Protein AF-A0A2N9FRL1-F1 (afdb_monomer_lite)

Foldseek 3Di:
DPLVCLQQPCVVDPVSVDDDPVVPVPDPDDCQAPRSSHPPQHHDPNGNPCPVVVCVVCVVVVLVLLQFWQKDDPPNDDPVPDQQDWDDDPDIDRPDDDDIDTDGDDLPVADPLRCLLQVHQLAQPRNDDDPSNVVVVCCCVPPQVDPVLVVVLVVQLVVLVVVLVVVVVVQPPHDDDVVVSVLVSLLSSLLCLALPDDDPCSVVLLVLLVVSVVLRPDDQVCSSRVSPVVSVVPVCSSVVSNVSSVVNVVVLVVSLVVLVVVVVVCVVPPDDDDDGNSNSLVCQQPVCVPPPNDGDDSSSSSSHSSVSSVPD

Radius of gyration: 29.03 Å; chains: 1; bounding box: 64×41×85 Å

Structure (mmCIF, N/CA/C/O backbone):
data_AF-A0A2N9FRL1-F1
#
_entry.id   AF-A0A2N9FRL1-F1
#
loop_
_atom_site.group_PDB
_atom_site.id
_atom_site.type_symbol
_atom_site.label_atom_id
_atom_site.label_alt_id
_atom_site.label_comp_id
_atom_site.label_asym_id
_atom_site.label_entity_id
_atom_site.label_seq_id
_atom_site.pdbx_PDB_ins_code
_atom_site.Cartn_x
_atom_site.Cartn_y
_atom_site.Cartn_z
_atom_site.occupancy
_atom_site.B_iso_or_equiv
_atom_site.auth_seq_id
_atom_site.auth_comp_id
_atom_site.auth_asym_id
_atom_site.auth_atom_id
_atom_site.pdbx_PDB_model_num
ATOM 1 N N . MET A 1 1 ? 15.623 -11.648 -49.428 1.00 70.12 1 MET A N 1
ATOM 2 C CA . MET A 1 1 ? 14.817 -10.798 -48.528 1.00 70.12 1 MET A CA 1
ATOM 3 C C . MET A 1 1 ? 15.729 -9.689 -48.037 1.00 70.12 1 MET A C 1
ATOM 5 O O . MET A 1 1 ? 16.752 -10.002 -47.446 1.00 70.12 1 MET A O 1
ATOM 9 N N . ASN A 1 2 ? 15.420 -8.434 -48.360 1.00 80.50 2 ASN A N 1
ATOM 10 C CA . ASN A 1 2 ? 16.194 -7.285 -47.895 1.00 80.50 2 ASN A CA 1
ATOM 11 C C . ASN A 1 2 ? 15.542 -6.752 -46.612 1.00 80.50 2 ASN A C 1
ATOM 13 O O . ASN A 1 2 ? 14.650 -5.914 -46.679 1.00 80.50 2 ASN A O 1
ATOM 17 N N . VAL A 1 3 ? 15.946 -7.297 -45.463 1.00 79.62 3 VAL A N 1
ATOM 18 C CA . VAL A 1 3 ? 15.361 -6.946 -44.154 1.00 79.62 3 VAL A CA 1
ATOM 19 C C . VAL A 1 3 ? 15.568 -5.465 -43.831 1.00 79.62 3 VAL A C 1
ATOM 21 O O . VAL A 1 3 ? 14.672 -4.830 -43.287 1.00 79.62 3 VAL A O 1
ATOM 24 N N . TRP A 1 4 ? 16.710 -4.900 -44.233 1.00 78.00 4 TRP A N 1
ATOM 25 C CA . TRP A 1 4 ? 17.024 -3.488 -44.024 1.00 78.00 4 TRP A CA 1
ATOM 26 C C . TRP A 1 4 ? 16.034 -2.562 -44.744 1.00 78.00 4 TRP A C 1
ATOM 28 O O . TRP A 1 4 ? 15.512 -1.640 -44.125 1.00 78.00 4 TRP A O 1
ATOM 38 N N . ALA A 1 5 ? 15.725 -2.848 -46.015 1.00 84.56 5 ALA A N 1
ATOM 39 C CA . ALA A 1 5 ? 14.753 -2.070 -46.785 1.00 84.56 5 ALA A CA 1
ATOM 40 C C . ALA A 1 5 ? 13.317 -2.252 -46.267 1.00 84.56 5 ALA A C 1
ATOM 42 O O . ALA A 1 5 ? 12.551 -1.298 -46.248 1.00 84.56 5 ALA A O 1
ATOM 43 N N . ILE A 1 6 ? 12.962 -3.462 -45.822 1.00 85.12 6 ILE A N 1
ATOM 44 C CA . ILE A 1 6 ? 11.638 -3.762 -45.257 1.00 85.12 6 ILE A CA 1
ATOM 45 C C . ILE A 1 6 ? 11.404 -2.980 -43.956 1.00 85.12 6 ILE A C 1
ATOM 47 O O . ILE A 1 6 ? 10.367 -2.344 -43.797 1.00 85.12 6 ILE A O 1
ATOM 51 N N . GLY A 1 7 ? 12.385 -2.973 -43.047 1.00 81.62 7 GLY A N 1
ATOM 52 C CA . GLY A 1 7 ? 12.289 -2.257 -41.770 1.00 81.62 7 GLY A CA 1
ATOM 53 C C . GLY A 1 7 ? 12.293 -0.728 -41.892 1.00 81.62 7 GLY A C 1
ATOM 54 O O . GLY A 1 7 ? 12.073 -0.050 -40.896 1.00 81.62 7 GLY A O 1
ATOM 55 N N . ARG A 1 8 ? 12.545 -0.188 -43.092 1.00 84.25 8 ARG A N 1
ATOM 56 C CA . ARG A 1 8 ? 12.589 1.252 -43.401 1.00 84.25 8 ARG A CA 1
ATOM 57 C C . ARG A 1 8 ? 11.608 1.659 -44.505 1.00 84.25 8 ARG A C 1
ATOM 59 O O . ARG A 1 8 ? 11.699 2.760 -45.036 1.00 84.25 8 ARG A O 1
ATOM 66 N N . ASP A 1 9 ? 10.657 0.796 -44.866 1.00 89.94 9 ASP A N 1
ATOM 67 C CA . ASP A 1 9 ? 9.673 1.134 -45.895 1.00 89.94 9 ASP A CA 1
ATOM 68 C C . ASP A 1 9 ? 8.674 2.185 -45.360 1.00 89.94 9 ASP A C 1
ATOM 70 O O . ASP A 1 9 ? 7.892 1.877 -44.450 1.00 89.94 9 ASP A O 1
ATOM 74 N N . PRO A 1 10 ? 8.627 3.409 -45.927 1.00 90.75 10 PRO A N 1
ATOM 75 C CA . PRO A 1 10 ? 7.696 4.450 -45.493 1.00 90.75 10 PRO A CA 1
ATOM 76 C C . PRO A 1 10 ? 6.222 4.098 -45.744 1.00 90.75 10 PRO A C 1
ATOM 78 O O . PRO A 1 10 ? 5.343 4.766 -45.205 1.00 90.75 10 PRO A O 1
ATOM 81 N N . LYS A 1 11 ? 5.919 3.057 -46.536 1.00 90.19 11 LYS A N 1
ATOM 82 C CA . LYS A 1 11 ? 4.551 2.533 -46.685 1.00 90.19 11 LYS A CA 1
ATOM 83 C C . LYS A 1 11 ? 4.047 1.825 -45.432 1.00 90.19 11 LYS A C 1
ATOM 85 O O . LYS A 1 11 ? 2.838 1.745 -45.236 1.00 90.19 11 LYS A O 1
ATOM 90 N N . HIS A 1 12 ? 4.962 1.293 -44.624 1.00 86.31 12 HIS A N 1
ATOM 91 C CA . HIS A 1 12 ? 4.653 0.523 -43.422 1.00 86.31 12 HIS A CA 1
ATOM 92 C C . HIS A 1 12 ? 5.039 1.268 -42.137 1.00 86.31 12 HIS A C 1
ATOM 94 O O . HIS A 1 12 ? 4.402 1.061 -41.107 1.00 86.31 12 HIS A O 1
ATOM 100 N N . TRP A 1 13 ? 6.023 2.173 -42.195 1.00 88.00 13 TRP A N 1
ATOM 101 C CA . TRP A 1 13 ? 6.545 2.874 -41.024 1.00 88.00 13 TRP A CA 1
ATOM 102 C C . TRP A 1 13 ? 6.485 4.401 -41.173 1.00 88.00 13 TRP A C 1
ATOM 104 O O . TRP A 1 13 ? 7.201 4.999 -41.973 1.00 88.00 13 TRP A O 1
ATOM 114 N N . THR A 1 14 ? 5.680 5.067 -40.341 1.00 87.06 14 THR A N 1
ATOM 115 C CA . THR A 1 14 ? 5.719 6.536 -40.193 1.00 87.06 14 THR A CA 1
ATOM 116 C C . THR A 1 14 ? 7.082 6.955 -39.644 1.00 87.06 14 THR A C 1
ATOM 118 O O . THR A 1 14 ? 7.517 6.368 -38.659 1.00 87.06 14 THR A O 1
ATOM 121 N N . GLU A 1 15 ? 7.763 7.941 -40.235 1.00 87.56 15 GLU A N 1
ATOM 122 C CA . GLU A 1 15 ? 9.153 8.301 -39.874 1.00 87.56 15 GLU A CA 1
ATOM 123 C C . GLU A 1 15 ? 10.118 7.092 -39.940 1.00 87.56 15 GLU A C 1
ATOM 125 O O . GLU A 1 15 ? 10.877 6.846 -39.008 1.00 87.56 15 GLU A O 1
ATOM 130 N N . ALA A 1 16 ? 10.065 6.308 -41.026 1.00 85.75 16 ALA A N 1
ATOM 131 C CA . ALA A 1 16 ? 10.770 5.024 -41.173 1.00 85.75 16 ALA A CA 1
ATOM 132 C C . ALA A 1 16 ? 12.295 5.062 -40.940 1.00 85.75 16 ALA A C 1
ATOM 134 O O . ALA A 1 16 ? 12.882 4.061 -40.542 1.00 85.75 16 ALA A O 1
ATOM 135 N N . GLU A 1 17 ? 12.935 6.208 -41.174 1.00 83.31 17 GLU A N 1
ATOM 136 C CA . GLU A 1 17 ? 14.385 6.385 -40.997 1.00 83.31 17 GLU A CA 1
ATOM 137 C C . GLU A 1 17 ? 14.785 6.783 -39.569 1.00 83.31 17 GLU A C 1
ATOM 139 O O . GLU A 1 17 ? 15.970 6.833 -39.240 1.00 83.31 17 GLU A O 1
ATOM 144 N N . LYS A 1 18 ? 13.813 7.077 -38.702 1.00 82.25 18 LYS A N 1
ATOM 145 C CA . LYS A 1 18 ? 14.055 7.491 -37.322 1.00 82.25 18 LYS A CA 1
ATOM 146 C C . LYS A 1 18 ? 13.943 6.294 -36.385 1.00 82.25 18 LYS A C 1
ATOM 148 O O . LYS A 1 18 ? 12.975 5.533 -36.437 1.00 82.25 18 LYS A O 1
ATOM 153 N N . PHE A 1 19 ? 14.896 6.176 -35.462 1.00 78.50 19 PHE A N 1
ATOM 154 C CA . PHE A 1 19 ? 14.758 5.272 -34.325 1.00 78.50 19 PHE A CA 1
ATOM 155 C C . PHE A 1 19 ? 13.587 5.738 -33.447 1.00 78.50 19 PHE A C 1
ATOM 157 O O . PHE A 1 19 ? 13.670 6.770 -32.786 1.00 78.50 19 PHE A O 1
ATOM 164 N N . TYR A 1 20 ? 12.475 5.004 -33.498 1.00 78.19 20 TYR A N 1
ATOM 165 C CA . TYR A 1 20 ? 11.234 5.339 -32.797 1.00 78.19 20 TYR A CA 1
ATOM 166 C C . TYR A 1 20 ? 10.621 4.055 -32.218 1.00 78.19 20 TYR A C 1
ATOM 168 O O . TYR A 1 20 ? 9.736 3.473 -32.851 1.00 78.19 20 TYR A O 1
ATOM 176 N N . PRO A 1 21 ? 11.152 3.541 -31.091 1.00 79.50 21 PRO A N 1
ATOM 177 C CA . PRO A 1 21 ? 10.710 2.285 -30.482 1.00 79.50 21 PRO A CA 1
ATOM 178 C C . PRO A 1 21 ? 9.284 2.356 -29.920 1.00 79.50 21 PRO A C 1
ATOM 180 O O . PRO A 1 21 ? 8.595 1.339 -29.872 1.00 79.50 21 PRO A O 1
ATOM 183 N N . GLU A 1 22 ? 8.795 3.543 -29.557 1.00 81.44 22 GLU A N 1
ATOM 184 C CA . GLU A 1 22 ? 7.460 3.736 -28.982 1.00 81.44 22 GLU A CA 1
ATOM 185 C C . GLU A 1 22 ? 6.336 3.329 -29.945 1.00 81.44 22 GLU A C 1
ATOM 187 O O . GLU A 1 22 ? 5.242 2.992 -29.497 1.00 81.44 22 GLU A O 1
ATOM 192 N N . ARG A 1 23 ? 6.605 3.259 -31.259 1.00 84.38 23 ARG A N 1
ATOM 193 C CA . ARG A 1 23 ? 5.642 2.770 -32.265 1.00 84.38 23 ARG A CA 1
ATOM 194 C C . ARG A 1 23 ? 5.145 1.341 -32.011 1.00 84.38 23 ARG A C 1
ATOM 196 O O . ARG A 1 23 ? 4.168 0.926 -32.627 1.00 84.38 23 ARG A O 1
ATOM 203 N N . PHE A 1 24 ? 5.844 0.577 -31.170 1.00 83.19 24 PHE A N 1
ATOM 204 C CA . PHE A 1 24 ? 5.510 -0.808 -30.851 1.00 83.19 24 PHE A CA 1
ATOM 205 C C . PHE A 1 24 ? 4.713 -0.969 -29.548 1.00 83.19 24 PHE A C 1
ATOM 207 O O . PHE A 1 24 ? 4.233 -2.069 -29.300 1.00 83.19 24 PHE A O 1
ATOM 214 N N . LEU A 1 25 ? 4.544 0.083 -28.734 1.00 79.12 25 LEU A N 1
ATOM 215 C CA . LEU A 1 25 ? 3.925 -0.027 -27.401 1.00 79.12 25 LEU A CA 1
ATOM 216 C C . LEU A 1 25 ? 2.465 -0.512 -27.444 1.00 79.12 25 LEU A C 1
ATOM 218 O O . LEU A 1 25 ? 2.089 -1.345 -26.628 1.00 79.12 25 LEU A O 1
ATOM 222 N N . ASP A 1 26 ? 1.691 -0.064 -28.437 1.00 79.31 26 ASP A N 1
ATOM 223 C CA . ASP A 1 26 ? 0.283 -0.447 -28.645 1.00 79.31 26 ASP A CA 1
ATOM 224 C C . ASP A 1 26 ? 0.074 -1.224 -29.961 1.00 79.31 26 ASP A C 1
ATOM 226 O O . ASP A 1 26 ? -1.005 -1.217 -30.558 1.00 79.31 26 ASP A O 1
ATOM 230 N N . SER A 1 27 ? 1.131 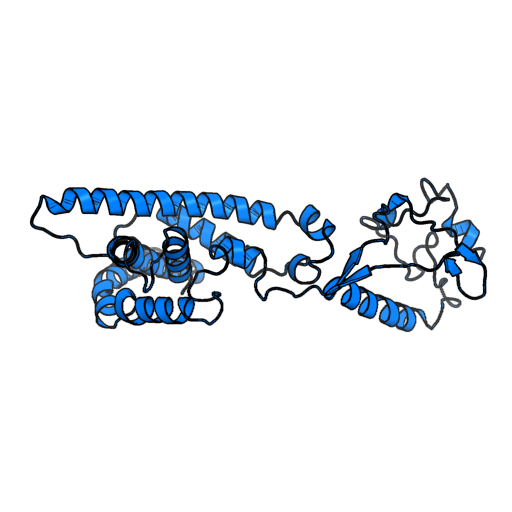-1.869 -30.463 1.00 82.31 27 SER A N 1
ATOM 231 C CA . SER A 1 27 ? 1.109 -2.593 -31.735 1.00 82.31 27 SER A CA 1
ATOM 232 C C . SER A 1 27 ? 0.914 -4.095 -31.530 1.00 82.31 27 SER A C 1
ATOM 234 O O . SER A 1 27 ? 1.479 -4.690 -30.617 1.00 82.31 27 SER A O 1
ATOM 236 N N . SER A 1 28 ? 0.162 -4.740 -32.424 1.00 85.69 28 SER A N 1
ATOM 237 C CA . SER A 1 28 ? 0.060 -6.207 -32.487 1.00 85.69 28 SER A CA 1
ATOM 238 C C . SER A 1 28 ? 1.206 -6.863 -33.269 1.00 85.69 28 SER A C 1
ATOM 240 O O . SER A 1 28 ? 1.215 -8.081 -33.439 1.00 85.69 28 SER A O 1
ATOM 242 N N . ILE A 1 29 ? 2.153 -6.063 -33.768 1.00 87.06 29 ILE A N 1
ATOM 243 C CA . ILE A 1 29 ? 3.309 -6.520 -34.540 1.00 87.06 29 ILE A CA 1
ATOM 244 C C . ILE A 1 29 ? 4.306 -7.213 -33.612 1.00 87.06 29 ILE A C 1
ATOM 246 O O . ILE A 1 29 ? 4.819 -6.594 -32.682 1.00 87.06 29 ILE A O 1
ATOM 250 N N . ASP A 1 30 ? 4.634 -8.473 -33.901 1.00 84.62 30 ASP A N 1
ATOM 251 C CA . ASP A 1 30 ? 5.642 -9.227 -33.157 1.00 84.62 30 ASP A CA 1
ATOM 252 C C . ASP A 1 30 ? 6.910 -9.517 -33.977 1.00 84.62 30 ASP A C 1
ATOM 254 O O . ASP A 1 30 ? 6.956 -9.375 -35.198 1.00 84.62 30 ASP A O 1
ATOM 258 N N . TYR A 1 31 ? 7.977 -9.923 -33.286 1.00 85.38 31 TYR A N 1
ATOM 259 C CA . TYR A 1 31 ? 9.248 -10.316 -33.902 1.00 85.38 31 TYR A CA 1
ATOM 260 C C . TYR A 1 31 ? 9.341 -11.823 -34.197 1.00 85.38 31 TYR A C 1
ATOM 262 O O . TYR A 1 31 ? 10.413 -12.317 -34.559 1.00 85.38 31 TYR A O 1
ATOM 270 N N . LYS A 1 32 ? 8.246 -12.582 -34.038 1.00 85.12 32 LYS A N 1
ATOM 271 C CA . LYS A 1 32 ? 8.202 -14.047 -34.208 1.00 85.12 32 LYS A CA 1
ATOM 272 C C . LYS A 1 32 ? 8.071 -14.459 -35.675 1.00 85.12 32 LYS A C 1
ATOM 274 O O . LYS A 1 32 ? 7.873 -15.634 -35.979 1.00 85.12 32 LYS A O 1
ATOM 279 N N . GLY A 1 33 ? 8.228 -13.507 -36.595 1.00 82.56 33 GLY A N 1
ATOM 280 C CA . GLY A 1 33 ? 8.325 -13.731 -38.034 1.00 82.56 33 GLY A CA 1
ATOM 281 C C . GLY A 1 33 ? 6.990 -13.931 -38.745 1.00 82.56 33 GLY A C 1
ATOM 282 O O . GLY A 1 33 ? 7.005 -14.335 -39.910 1.00 82.56 33 GLY A O 1
ATOM 283 N N . THR A 1 34 ? 5.864 -13.662 -38.078 1.00 85.88 34 THR A N 1
ATOM 284 C CA . THR A 1 34 ? 4.522 -13.610 -38.683 1.00 85.88 34 THR A CA 1
ATOM 285 C C . THR A 1 34 ? 4.178 -12.233 -39.246 1.00 85.88 34 THR A C 1
ATOM 287 O O . THR A 1 34 ? 3.396 -12.148 -40.189 1.00 85.88 34 THR A O 1
ATOM 290 N N . ASN A 1 35 ? 4.807 -11.175 -38.730 1.00 88.50 35 ASN A N 1
ATOM 291 C CA . ASN A 1 35 ? 4.691 -9.809 -39.232 1.00 88.50 35 ASN A CA 1
ATOM 292 C C . ASN A 1 35 ? 5.863 -9.486 -40.159 1.00 88.50 35 ASN A C 1
ATOM 294 O O . ASN A 1 35 ? 6.993 -9.299 -39.715 1.00 88.50 35 ASN A O 1
ATOM 298 N N . PHE A 1 36 ? 5.619 -9.449 -41.467 1.00 87.00 36 PHE A N 1
ATOM 299 C CA . PHE A 1 36 ? 6.691 -9.301 -42.455 1.00 87.00 36 PHE A CA 1
ATOM 300 C C . PHE A 1 36 ? 7.325 -7.913 -42.462 1.00 87.00 36 PHE A C 1
ATOM 302 O O . PHE A 1 36 ? 8.468 -7.783 -42.884 1.00 87.00 36 PHE A O 1
ATOM 309 N N . GLU A 1 37 ? 6.617 -6.908 -41.965 1.00 85.75 37 GLU A N 1
ATOM 310 C CA . GLU A 1 37 ? 7.105 -5.559 -41.720 1.00 85.75 37 GLU A CA 1
ATOM 311 C C . GLU A 1 37 ? 8.199 -5.511 -40.636 1.00 85.75 37 GLU A C 1
ATOM 313 O O . GLU A 1 37 ? 9.020 -4.592 -40.648 1.00 85.75 37 GLU A O 1
ATOM 318 N N . TYR A 1 38 ? 8.275 -6.517 -39.750 1.00 87.00 38 TYR A N 1
ATOM 319 C CA . TYR A 1 38 ? 9.240 -6.582 -38.651 1.00 87.00 38 TYR A CA 1
ATOM 320 C C . TYR A 1 38 ? 9.796 -7.999 -38.427 1.00 87.00 38 TYR A C 1
ATOM 322 O O . TYR A 1 38 ? 9.232 -8.834 -37.728 1.00 87.00 38 TYR A O 1
ATOM 330 N N . ILE A 1 39 ? 10.964 -8.272 -39.014 1.00 88.81 39 ILE A N 1
ATOM 331 C CA . ILE A 1 39 ? 11.587 -9.609 -39.032 1.00 88.81 39 ILE A CA 1
ATOM 332 C C . ILE A 1 39 ? 13.063 -9.579 -38.595 1.00 88.81 39 ILE A C 1
ATOM 334 O O . ILE A 1 39 ? 13.938 -10.015 -39.350 1.00 88.81 39 ILE A O 1
ATOM 338 N N . PRO A 1 40 ? 13.378 -9.093 -37.377 1.00 84.81 40 PRO A N 1
ATOM 339 C CA . PRO A 1 40 ? 14.763 -8.923 -36.913 1.00 84.81 40 PRO A CA 1
ATOM 340 C C . PRO A 1 40 ? 15.544 -10.246 -36.848 1.00 84.81 40 PRO A C 1
ATOM 342 O O . PRO A 1 40 ? 16.758 -10.263 -37.028 1.00 84.81 40 PRO A O 1
ATOM 345 N N . PHE A 1 41 ? 14.841 -11.368 -36.666 1.00 87.94 41 PHE A N 1
ATOM 346 C CA . PHE A 1 41 ? 15.409 -12.718 -36.667 1.00 87.94 41 PHE A CA 1
ATOM 347 C C . PHE A 1 41 ? 15.036 -13.523 -37.924 1.00 87.94 41 PHE A C 1
ATOM 349 O O . PHE A 1 41 ? 15.209 -14.739 -37.953 1.00 87.94 41 PHE A O 1
ATOM 356 N N . GLY A 1 42 ? 14.535 -12.873 -38.977 1.00 88.38 42 GLY A N 1
ATOM 357 C CA . GLY A 1 42 ? 14.029 -13.534 -40.181 1.00 88.38 42 GLY A CA 1
ATOM 358 C C . GLY A 1 42 ? 12.628 -14.135 -40.009 1.00 88.38 42 GLY A C 1
ATOM 359 O O . GLY A 1 42 ? 11.911 -13.834 -39.061 1.00 88.38 42 GLY A O 1
ATOM 360 N N . SER A 1 43 ? 12.216 -14.976 -40.962 1.00 89.25 43 SER A N 1
ATOM 361 C CA . SER A 1 43 ? 10.878 -15.589 -41.003 1.00 89.25 43 SER A CA 1
ATOM 362 C C . SER A 1 43 ? 10.915 -16.998 -41.619 1.00 89.25 43 SER A C 1
ATOM 364 O O . SER A 1 43 ? 11.817 -17.341 -42.397 1.00 89.25 43 SER A O 1
ATOM 366 N N . GLY A 1 44 ? 9.931 -17.830 -41.262 1.00 86.88 44 GLY A N 1
ATOM 367 C CA . GLY A 1 44 ? 9.728 -19.176 -41.799 1.00 86.88 44 GLY A CA 1
ATOM 368 C C . GLY A 1 44 ? 10.934 -20.103 -41.617 1.00 86.88 44 GLY A C 1
ATOM 369 O O . GLY A 1 44 ? 11.627 -20.073 -40.605 1.00 86.88 44 GLY A O 1
ATOM 370 N N . ARG A 1 45 ? 11.232 -20.924 -42.635 1.00 88.06 45 ARG A N 1
ATOM 371 C CA . ARG A 1 45 ? 12.339 -21.910 -42.602 1.00 88.06 45 ARG A CA 1
ATOM 372 C C . ARG A 1 45 ? 13.745 -21.296 -42.515 1.00 88.06 45 ARG A C 1
ATOM 374 O O . ARG A 1 45 ? 14.716 -22.035 -42.392 1.00 88.06 45 ARG A O 1
ATOM 381 N N . ARG A 1 46 ? 13.874 -19.975 -42.666 1.00 86.88 46 ARG A N 1
ATOM 382 C CA . ARG A 1 46 ? 15.148 -19.237 -42.608 1.00 86.88 46 ARG A CA 1
ATOM 383 C C . ARG A 1 46 ? 15.241 -18.336 -41.372 1.00 86.88 46 ARG A C 1
ATOM 385 O O . ARG A 1 46 ? 16.150 -17.517 -41.303 1.00 86.88 46 ARG A O 1
ATOM 392 N N . MET A 1 47 ? 14.311 -18.475 -40.427 1.00 88.81 47 MET A N 1
ATOM 393 C CA . MET A 1 47 ? 14.380 -17.800 -39.137 1.00 88.81 47 MET A CA 1
ATOM 394 C C . MET A 1 47 ? 15.626 -18.237 -38.362 1.00 88.81 47 MET A C 1
ATOM 396 O O . MET A 1 47 ? 16.040 -19.395 -38.433 1.00 88.81 47 MET A O 1
ATOM 400 N N . CYS A 1 48 ? 16.216 -17.302 -37.621 1.00 88.38 48 CYS A N 1
ATOM 401 C CA . CYS A 1 48 ? 17.357 -17.550 -36.761 1.00 88.38 48 CYS A CA 1
ATOM 402 C C . CYS A 1 48 ? 16.994 -18.620 -35.720 1.00 88.38 48 CYS A C 1
ATOM 404 O O . CYS A 1 48 ? 16.126 -18.374 -34.878 1.00 88.38 48 CYS A O 1
ATOM 406 N N . PRO A 1 49 ? 17.673 -19.782 -35.711 1.00 90.56 49 PRO A N 1
ATOM 407 C CA . PRO A 1 49 ? 17.397 -20.820 -34.722 1.00 90.56 49 PRO A CA 1
ATOM 408 C C . PRO A 1 49 ? 17.768 -20.384 -33.294 1.00 90.56 49 PRO A C 1
ATOM 410 O O . PRO A 1 49 ? 17.320 -20.997 -32.333 1.00 90.56 49 PRO A O 1
ATOM 413 N N . GLY A 1 50 ? 18.567 -19.321 -33.146 1.00 89.75 50 GLY A N 1
ATOM 414 C CA . GLY A 1 50 ? 18.999 -18.771 -31.861 1.00 89.75 50 GLY A CA 1
ATOM 415 C C . GLY A 1 50 ? 18.096 -17.683 -31.271 1.00 89.75 50 GLY A C 1
ATOM 416 O O . GLY A 1 50 ? 18.494 -17.095 -30.272 1.00 89.75 50 GLY A O 1
ATOM 417 N N . ILE A 1 51 ? 16.925 -17.382 -31.852 1.00 89.56 51 ILE A N 1
ATOM 418 C CA . ILE A 1 51 ? 16.028 -16.306 -31.376 1.00 89.56 51 ILE A CA 1
ATOM 419 C C . ILE A 1 51 ? 15.706 -16.425 -29.880 1.00 89.56 51 ILE A C 1
ATOM 421 O O . ILE A 1 51 ? 15.890 -15.470 -29.136 1.00 89.56 51 ILE A O 1
ATOM 425 N N . THR A 1 52 ? 15.297 -17.604 -29.411 1.00 89.31 52 THR A N 1
ATOM 426 C CA . THR A 1 52 ? 14.934 -17.820 -28.002 1.00 89.31 52 THR A CA 1
ATOM 427 C C . THR A 1 52 ? 16.125 -17.636 -27.068 1.00 89.31 52 THR A C 1
ATOM 429 O O . THR A 1 52 ? 15.988 -17.029 -26.010 1.00 89.31 52 THR A O 1
ATOM 432 N N . PHE A 1 53 ? 17.307 -18.103 -27.476 1.00 90.38 53 PHE A N 1
ATOM 433 C CA . PHE A 1 53 ? 18.542 -17.909 -26.721 1.00 90.38 53 PHE A CA 1
ATOM 434 C C . PHE A 1 53 ? 18.942 -16.430 -26.670 1.00 90.38 53 PHE A C 1
ATOM 436 O O . PHE A 1 53 ? 19.256 -15.923 -25.597 1.00 90.38 53 PHE A O 1
ATOM 443 N N . GLY A 1 54 ? 18.903 -15.727 -27.805 1.00 87.56 54 GLY A N 1
ATOM 444 C CA . GLY A 1 54 ? 19.236 -14.305 -27.881 1.00 87.56 54 GLY A CA 1
ATOM 445 C C . GLY A 1 54 ? 18.312 -13.451 -27.017 1.00 87.56 54 GLY A C 1
ATOM 446 O O . GLY A 1 54 ? 18.793 -12.649 -26.226 1.00 87.56 54 GLY A O 1
ATOM 447 N N . ILE A 1 55 ? 17.001 -13.685 -27.106 1.00 88.94 55 ILE A N 1
ATOM 448 C CA . ILE A 1 55 ? 15.998 -12.972 -26.310 1.00 88.94 55 ILE A CA 1
ATOM 449 C C . ILE A 1 55 ? 16.192 -13.232 -24.811 1.00 88.94 55 ILE A C 1
ATOM 451 O O . ILE A 1 55 ? 16.303 -12.276 -24.050 1.00 88.94 55 ILE A O 1
ATOM 455 N N . ALA A 1 56 ? 16.366 -14.488 -24.387 1.00 88.06 56 ALA A N 1
ATOM 456 C CA . ALA A 1 56 ? 16.597 -14.807 -22.975 1.00 88.06 56 ALA A CA 1
ATOM 457 C C . ALA A 1 56 ? 17.866 -14.138 -22.403 1.00 88.06 56 ALA A C 1
ATOM 459 O O . ALA A 1 56 ? 17.885 -13.732 -21.241 1.00 88.06 56 ALA A O 1
ATOM 460 N N . ASN A 1 57 ? 18.915 -13.990 -23.220 1.00 89.56 57 ASN A N 1
ATOM 461 C CA . ASN A 1 57 ? 20.164 -13.326 -22.829 1.00 89.56 57 ASN A CA 1
ATOM 462 C C . ASN A 1 57 ? 20.105 -11.790 -22.905 1.00 89.56 57 ASN A C 1
ATOM 464 O O . ASN A 1 57 ? 21.050 -11.138 -22.472 1.00 89.56 57 ASN A O 1
ATOM 468 N N . VAL A 1 58 ? 19.033 -11.201 -23.437 1.00 88.88 58 VAL A N 1
ATOM 469 C CA . VAL A 1 58 ? 18.819 -9.744 -23.440 1.00 88.88 58 VAL A CA 1
ATOM 470 C C . VAL A 1 58 ? 17.803 -9.350 -22.374 1.00 88.88 58 VAL A C 1
ATOM 472 O O . VAL A 1 58 ? 18.069 -8.440 -21.594 1.00 88.88 58 VAL A O 1
ATOM 475 N N . GLU A 1 59 ? 16.671 -10.053 -22.298 1.00 88.81 59 GLU A N 1
ATOM 476 C CA . GLU A 1 59 ? 15.562 -9.720 -21.400 1.00 88.81 59 GLU A CA 1
ATOM 477 C C . GLU A 1 59 ? 15.972 -9.771 -19.927 1.00 88.81 59 GLU A C 1
ATOM 479 O O . GLU A 1 59 ? 15.765 -8.798 -19.203 1.00 88.81 59 GLU A O 1
ATOM 484 N N . LEU A 1 60 ? 16.594 -10.869 -19.479 1.00 87.75 60 LEU A N 1
ATOM 485 C CA . LEU A 1 60 ? 16.949 -11.030 -18.068 1.00 87.75 60 LEU A CA 1
ATOM 486 C C . LEU A 1 60 ? 18.023 -10.022 -17.613 1.00 87.75 60 LEU A C 1
ATOM 488 O O . LEU A 1 60 ? 17.796 -9.357 -16.601 1.00 87.75 60 LEU A O 1
ATOM 492 N N . PRO A 1 61 ? 19.162 -9.840 -18.316 1.00 91.50 61 PRO A N 1
ATOM 493 C CA . PRO A 1 61 ? 20.140 -8.831 -17.915 1.00 91.50 61 PRO A CA 1
ATOM 494 C C . PRO A 1 61 ? 19.578 -7.412 -17.945 1.00 91.50 61 PRO A C 1
ATOM 496 O O . PRO A 1 61 ? 19.834 -6.650 -17.017 1.00 91.50 61 PRO A O 1
ATOM 499 N N . LEU A 1 62 ? 18.775 -7.064 -18.959 1.00 89.88 62 LEU A N 1
ATOM 500 C CA . LEU A 1 62 ? 18.135 -5.751 -19.028 1.00 89.88 62 LEU A CA 1
ATOM 501 C C . LEU A 1 62 ? 17.189 -5.533 -17.841 1.00 89.88 62 LEU A C 1
ATOM 503 O O . LEU A 1 62 ? 17.262 -4.491 -17.194 1.00 89.88 62 LEU A O 1
ATOM 507 N N . ALA A 1 63 ? 16.361 -6.525 -17.507 1.00 86.81 63 ALA A N 1
ATOM 508 C CA . ALA A 1 63 ? 15.481 -6.471 -16.345 1.00 86.81 63 ALA A CA 1
ATOM 509 C C . ALA A 1 63 ? 16.272 -6.287 -15.039 1.00 86.81 63 ALA A C 1
ATOM 511 O O . ALA A 1 63 ? 15.918 -5.436 -14.230 1.00 86.81 63 ALA A O 1
ATOM 512 N N . LEU A 1 64 ? 17.374 -7.021 -14.850 1.00 87.62 64 LEU A N 1
ATOM 513 C CA . LEU A 1 64 ? 18.226 -6.889 -13.663 1.00 87.62 64 LEU A CA 1
ATOM 514 C C . LEU A 1 64 ? 18.929 -5.525 -13.592 1.00 87.62 64 LEU A C 1
ATOM 516 O O . LEU A 1 64 ? 19.037 -4.950 -12.510 1.00 87.62 64 LEU A O 1
ATOM 520 N N . PHE A 1 65 ? 19.381 -4.982 -14.724 1.00 89.62 65 PHE A N 1
ATOM 521 C CA . PHE A 1 65 ? 19.986 -3.650 -14.783 1.00 89.62 65 PHE A CA 1
ATOM 522 C C . PHE A 1 65 ? 18.992 -2.540 -14.466 1.00 89.62 65 PHE A C 1
ATOM 524 O O . PHE A 1 65 ? 19.352 -1.599 -13.765 1.00 89.62 65 PHE A O 1
ATOM 531 N N . LEU A 1 66 ? 17.754 -2.654 -14.948 1.00 85.69 66 LEU A N 1
ATOM 532 C CA . LEU A 1 66 ? 16.686 -1.727 -14.590 1.00 85.69 66 LEU A CA 1
ATOM 533 C C . LEU A 1 66 ? 16.265 -1.919 -13.128 1.00 85.69 66 LEU A C 1
ATOM 535 O O . LEU A 1 66 ? 16.020 -0.946 -12.433 1.00 85.69 66 LEU A O 1
ATOM 539 N N . TYR A 1 67 ? 16.229 -3.142 -12.607 1.00 82.06 67 TYR A N 1
ATOM 540 C CA . TYR A 1 67 ? 15.836 -3.371 -11.216 1.00 82.06 67 TYR A CA 1
ATOM 541 C C . TYR A 1 67 ? 16.843 -2.809 -10.201 1.00 82.06 67 TYR A C 1
ATOM 543 O O . TYR A 1 67 ? 16.456 -2.200 -9.206 1.00 82.06 67 TYR A O 1
ATOM 551 N N . HIS A 1 68 ? 18.139 -3.017 -10.443 1.00 82.81 68 HIS A N 1
ATOM 552 C CA . HIS A 1 68 ? 19.184 -2.711 -9.465 1.00 82.81 68 HIS A CA 1
ATOM 553 C C . HIS A 1 68 ? 19.819 -1.332 -9.613 1.00 82.81 68 HIS A C 1
ATOM 555 O O . HIS A 1 68 ? 20.516 -0.904 -8.690 1.00 82.81 68 HIS A O 1
ATOM 561 N N . PHE A 1 69 ? 19.637 -0.645 -10.743 1.00 87.75 69 PHE A N 1
ATOM 562 C CA . PHE A 1 69 ? 20.334 0.610 -10.999 1.00 87.75 69 PHE A CA 1
ATOM 563 C C . PHE A 1 69 ? 19.437 1.667 -11.633 1.00 87.75 69 PHE A C 1
ATOM 565 O O . PHE A 1 69 ? 18.751 1.422 -12.624 1.00 87.75 69 PHE A O 1
ATOM 572 N N . ASP A 1 70 ? 19.551 2.881 -11.101 1.00 85.88 70 ASP A N 1
ATOM 573 C CA . ASP A 1 70 ? 19.202 4.092 -11.829 1.00 85.88 70 ASP A CA 1
ATOM 574 C C . ASP A 1 70 ? 20.394 4.519 -12.690 1.00 85.88 70 ASP A C 1
ATOM 576 O O . ASP A 1 70 ? 21.547 4.488 -12.250 1.00 85.88 70 ASP A O 1
ATOM 580 N N . TRP A 1 71 ? 20.126 4.965 -13.916 1.00 87.38 71 TRP A N 1
ATOM 581 C CA . TRP A 1 71 ? 21.166 5.322 -14.880 1.00 87.38 71 TRP A CA 1
ATOM 582 C C . TRP A 1 71 ? 21.141 6.821 -15.175 1.00 87.38 71 TRP A C 1
ATOM 584 O O . TRP A 1 71 ? 20.086 7.393 -15.452 1.00 87.38 71 TRP A O 1
ATOM 594 N N . LYS A 1 72 ? 22.311 7.469 -15.143 1.00 89.44 72 LYS A N 1
ATOM 595 C CA . LYS A 1 72 ? 22.479 8.853 -15.617 1.00 89.44 72 LYS A CA 1
ATOM 596 C C . LYS A 1 72 ? 23.539 8.938 -16.699 1.00 89.44 72 LYS A C 1
ATOM 598 O O . LYS A 1 72 ? 24.541 8.224 -16.658 1.00 89.44 72 LYS A O 1
ATOM 603 N N . LEU A 1 73 ? 23.339 9.868 -17.625 1.00 90.75 73 LEU A N 1
ATOM 604 C CA . LEU A 1 73 ? 24.365 10.237 -18.588 1.00 90.75 73 LEU A CA 1
ATOM 605 C C . LEU A 1 73 ? 25.448 11.097 -17.918 1.00 90.75 73 LEU A C 1
ATOM 607 O O . LEU A 1 73 ? 25.147 11.892 -17.017 1.00 90.75 73 LEU A O 1
ATOM 611 N N . PRO A 1 74 ? 26.718 10.944 -18.328 1.00 91.56 74 PRO A N 1
ATOM 612 C CA . PRO A 1 74 ? 27.801 11.764 -17.811 1.00 91.56 74 PRO A CA 1
ATOM 613 C C . PRO A 1 74 ? 27.618 13.238 -18.199 1.00 91.56 74 PRO A C 1
ATOM 615 O O . PRO A 1 74 ? 26.976 13.571 -19.193 1.00 91.56 74 PRO A O 1
ATOM 618 N N . ASN A 1 75 ? 28.217 14.134 -17.412 1.00 90.38 75 ASN A N 1
ATOM 619 C CA . ASN A 1 75 ? 28.313 15.571 -17.705 1.00 90.38 75 ASN A CA 1
ATOM 620 C C . ASN A 1 75 ? 26.970 16.316 -17.867 1.00 90.38 75 ASN A C 1
ATOM 622 O O . ASN A 1 75 ? 26.941 17.393 -18.452 1.00 90.38 75 ASN A O 1
ATOM 626 N N . GLY A 1 76 ? 25.865 15.771 -17.345 1.00 84.56 76 GLY A N 1
ATOM 627 C CA . GLY A 1 76 ? 24.544 16.408 -17.431 1.00 84.56 76 GLY A CA 1
ATOM 628 C C . GLY A 1 76 ? 23.906 16.363 -18.824 1.00 84.56 76 GLY A C 1
ATOM 629 O O . GLY A 1 76 ? 22.950 17.098 -19.061 1.00 84.56 76 GLY A O 1
ATOM 630 N N . MET A 1 77 ? 24.426 15.514 -19.717 1.00 87.75 77 MET A N 1
ATOM 631 C CA . MET A 1 77 ? 23.877 15.268 -21.052 1.00 87.75 77 MET A CA 1
ATOM 632 C C . MET A 1 77 ? 22.414 14.808 -20.968 1.00 87.75 77 MET A C 1
ATOM 634 O O . MET A 1 77 ? 22.040 14.047 -20.069 1.00 87.75 77 MET A O 1
ATOM 638 N N . LYS A 1 78 ? 21.586 15.266 -21.909 1.00 84.81 78 LYS A N 1
ATOM 639 C CA . LYS A 1 78 ? 20.181 14.845 -22.017 1.00 84.81 78 LYS A CA 1
ATOM 640 C C . LYS A 1 78 ? 20.038 13.592 -22.881 1.00 84.81 78 LYS A C 1
ATOM 642 O O . LYS A 1 78 ? 20.887 13.303 -23.717 1.00 84.81 78 LYS A O 1
ATOM 647 N N . ASN A 1 79 ? 18.939 12.857 -22.715 1.00 81.00 79 ASN A N 1
ATOM 648 C CA . ASN A 1 79 ? 18.692 11.621 -23.469 1.00 81.00 79 ASN A CA 1
ATOM 649 C C . ASN A 1 79 ? 18.641 11.860 -24.985 1.00 81.00 79 ASN A C 1
ATOM 651 O O . ASN A 1 79 ? 19.090 11.014 -25.751 1.00 81.00 79 ASN A O 1
ATOM 655 N N . GLU A 1 80 ? 18.133 13.018 -25.412 1.00 80.50 80 GLU A N 1
ATOM 656 C CA . GLU A 1 80 ? 18.005 13.393 -26.823 1.00 80.50 80 GLU A CA 1
ATOM 657 C C . GLU A 1 80 ? 19.358 13.704 -27.485 1.00 80.50 80 GLU A C 1
ATOM 659 O O . GLU A 1 80 ? 19.443 13.779 -28.707 1.00 80.50 80 GLU A O 1
ATOM 664 N N . GLU A 1 81 ? 20.416 13.888 -26.690 1.00 83.81 81 GLU A N 1
ATOM 665 C CA . GLU A 1 81 ? 21.772 14.195 -27.160 1.00 83.81 81 GLU A CA 1
ATOM 666 C C . GLU A 1 81 ? 22.601 12.927 -27.434 1.00 83.81 81 GLU A C 1
ATOM 668 O O . GLU A 1 81 ? 23.731 13.016 -27.914 1.00 83.81 81 GLU A O 1
ATOM 673 N N . LEU A 1 82 ? 22.057 11.739 -27.144 1.00 84.75 82 LEU A N 1
ATOM 674 C CA . LEU A 1 82 ? 22.714 10.468 -27.437 1.00 84.75 82 LEU A CA 1
ATOM 675 C C . LEU A 1 82 ? 22.782 10.212 -28.948 1.00 84.75 82 LEU A C 1
ATOM 677 O O . LEU A 1 82 ? 21.757 10.043 -29.608 1.00 84.75 82 LEU A O 1
ATOM 681 N N . ASP A 1 83 ? 24.000 10.082 -29.482 1.00 84.38 83 ASP A N 1
ATOM 682 C CA . ASP A 1 83 ? 24.201 9.628 -30.859 1.00 84.38 83 ASP A CA 1
ATOM 683 C C . ASP A 1 83 ? 23.884 8.127 -30.979 1.00 84.38 83 ASP A C 1
ATOM 685 O O . ASP A 1 83 ? 24.586 7.261 -30.448 1.00 84.38 83 ASP A O 1
ATOM 689 N N . MET A 1 84 ? 22.795 7.830 -31.687 1.00 84.44 84 MET A N 1
ATOM 690 C CA . MET A 1 84 ? 22.340 6.472 -31.985 1.00 84.44 84 MET A CA 1
ATOM 691 C C . MET A 1 84 ? 22.851 5.963 -33.338 1.00 84.44 84 MET A C 1
ATOM 693 O O . MET A 1 84 ? 22.413 4.907 -33.791 1.00 84.44 84 MET A O 1
ATOM 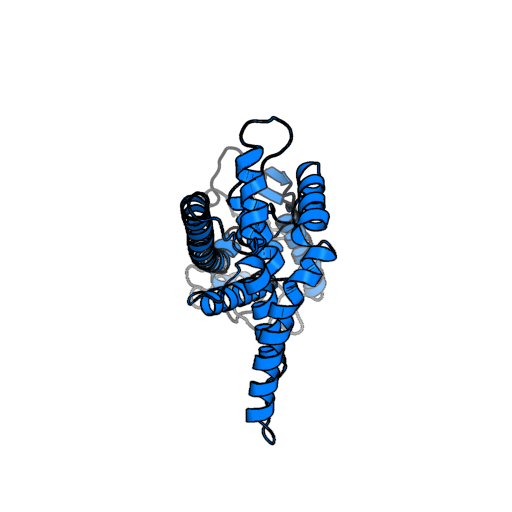697 N N . THR A 1 85 ? 23.773 6.682 -33.989 1.00 84.06 85 THR A N 1
ATOM 698 C CA . THR A 1 85 ? 24.402 6.245 -35.240 1.00 84.06 85 THR A CA 1
ATOM 699 C C . THR A 1 85 ? 25.025 4.865 -35.062 1.00 84.06 85 THR A C 1
ATOM 701 O O . THR A 1 85 ? 25.756 4.603 -34.107 1.00 84.06 85 THR A O 1
ATOM 704 N N . GLU A 1 86 ? 24.748 3.969 -36.001 1.00 83.00 86 GLU A N 1
ATOM 705 C CA . GLU A 1 86 ? 25.210 2.586 -35.972 1.00 83.00 86 GLU A CA 1
ATOM 706 C C . GLU A 1 86 ? 26.467 2.407 -36.833 1.00 83.00 86 GLU A C 1
ATOM 708 O O . GLU A 1 86 ? 26.648 3.065 -37.859 1.00 83.00 86 GLU A O 1
ATOM 713 N N . VAL A 1 87 ? 27.329 1.468 -36.446 1.00 84.25 87 VAL A N 1
ATOM 714 C CA . VAL A 1 87 ? 28.381 0.935 -37.316 1.00 84.25 87 VAL A CA 1
ATOM 715 C C . VAL A 1 87 ? 27.935 -0.430 -37.814 1.00 84.25 87 VAL A C 1
ATOM 717 O O . VAL A 1 87 ? 27.655 -1.341 -37.032 1.00 84.25 87 VAL A O 1
ATOM 720 N N . PHE A 1 88 ? 27.880 -0.565 -39.137 1.00 73.44 88 PHE A N 1
ATOM 721 C CA . PHE A 1 88 ? 27.496 -1.804 -39.798 1.00 73.44 88 PHE A CA 1
ATOM 722 C C . PHE A 1 88 ? 28.663 -2.797 -39.800 1.00 73.44 88 PHE A C 1
ATOM 724 O O . PHE A 1 88 ? 29.745 -2.511 -40.310 1.00 73.44 88 PHE A O 1
ATOM 731 N N . GLY A 1 89 ? 28.420 -3.981 -39.242 1.00 73.69 89 GLY A N 1
ATOM 732 C CA . GLY A 1 89 ? 29.354 -5.103 -39.201 1.00 73.69 89 GLY A CA 1
ATOM 733 C C . GLY A 1 89 ? 28.609 -6.437 -39.127 1.00 73.69 89 GLY A C 1
ATOM 734 O O . GLY A 1 89 ? 27.425 -6.510 -39.445 1.00 73.69 89 GLY A O 1
ATOM 735 N N . ILE A 1 90 ? 29.291 -7.502 -38.689 1.00 71.81 90 ILE A N 1
ATOM 736 C CA . ILE A 1 90 ? 28.649 -8.811 -38.432 1.00 71.81 90 ILE A CA 1
ATOM 737 C C . ILE A 1 90 ? 27.544 -8.671 -37.368 1.00 71.81 90 ILE A C 1
ATOM 739 O O . ILE A 1 90 ? 26.518 -9.342 -37.444 1.00 71.81 90 ILE A O 1
ATOM 743 N N . THR A 1 91 ? 27.737 -7.763 -36.411 1.00 73.25 91 THR A N 1
ATOM 744 C CA . THR A 1 91 ? 26.709 -7.276 -35.491 1.00 73.25 91 THR A CA 1
ATOM 745 C C . THR A 1 91 ? 26.495 -5.782 -35.721 1.00 73.25 91 THR A C 1
ATOM 747 O O . THR A 1 91 ? 27.442 -5.049 -36.013 1.00 73.25 91 THR A O 1
ATOM 750 N N . VAL A 1 92 ? 25.247 -5.326 -35.603 1.00 79.12 92 VAL A N 1
ATOM 751 C CA . VAL A 1 92 ? 24.924 -3.895 -35.586 1.00 79.12 92 VAL A CA 1
ATOM 752 C C . VAL A 1 92 ? 25.123 -3.398 -34.158 1.00 79.12 92 VAL A C 1
ATOM 754 O O . VAL A 1 92 ? 24.562 -3.961 -33.218 1.00 79.12 92 VAL A O 1
ATOM 757 N N . ARG A 1 93 ? 25.955 -2.372 -33.990 1.00 83.25 93 ARG A N 1
ATOM 758 C CA . ARG A 1 93 ? 26.200 -1.701 -32.707 1.00 83.25 93 ARG A CA 1
ATOM 759 C C . ARG A 1 93 ? 26.205 -0.197 -32.913 1.00 83.25 93 ARG A C 1
ATOM 761 O O . ARG A 1 93 ? 26.450 0.271 -34.023 1.00 83.25 93 ARG A O 1
ATOM 768 N N . ARG A 1 94 ? 26.024 0.555 -31.830 1.00 87.25 94 ARG A N 1
ATOM 769 C CA . ARG A 1 94 ? 26.311 1.991 -31.837 1.00 87.25 94 ARG A CA 1
ATOM 770 C C . ARG A 1 94 ? 27.761 2.254 -32.232 1.00 87.25 94 ARG A C 1
ATOM 772 O O . ARG A 1 94 ? 28.664 1.490 -31.875 1.00 87.25 94 ARG A O 1
ATOM 779 N N . LYS A 1 95 ? 27.942 3.349 -32.964 1.00 88.88 95 LYS A N 1
ATOM 780 C CA . LYS A 1 95 ? 29.235 3.891 -33.365 1.00 88.88 95 LYS A CA 1
ATOM 781 C C . LYS A 1 95 ? 30.068 4.249 -32.145 1.00 88.88 95 LYS A C 1
ATOM 783 O O . LYS A 1 95 ? 31.200 3.789 -32.041 1.00 88.88 95 LYS A O 1
ATOM 788 N N . ASP A 1 96 ? 29.468 4.997 -31.227 1.00 90.06 96 ASP A N 1
ATOM 789 C CA . ASP A 1 96 ? 30.083 5.393 -29.969 1.00 90.06 96 ASP A CA 1
ATOM 790 C C . ASP A 1 96 ? 29.499 4.580 -28.806 1.00 90.06 96 ASP A C 1
ATOM 792 O O . ASP A 1 96 ? 28.276 4.410 -28.675 1.00 90.06 96 ASP A O 1
ATOM 796 N N . ASP A 1 97 ? 30.391 4.070 -27.956 1.00 91.12 97 ASP A N 1
ATOM 797 C CA . ASP A 1 97 ? 30.031 3.218 -26.825 1.00 91.12 97 ASP A CA 1
ATOM 798 C C . ASP A 1 97 ? 29.100 3.955 -25.847 1.00 91.12 97 ASP A C 1
ATOM 800 O O . ASP A 1 97 ? 29.270 5.142 -25.559 1.00 91.12 97 ASP A O 1
ATOM 804 N N . LEU A 1 98 ? 28.103 3.246 -25.313 1.00 90.56 98 LEU A N 1
ATOM 805 C CA . LEU A 1 98 ? 27.177 3.805 -24.330 1.00 90.56 98 LEU A CA 1
ATOM 806 C C . LEU A 1 98 ? 27.869 3.936 -22.968 1.00 90.56 98 LEU A C 1
ATOM 808 O O . LEU A 1 98 ? 28.105 2.943 -22.285 1.00 90.56 98 LEU A O 1
ATOM 812 N N . GLN A 1 99 ? 28.168 5.173 -22.576 1.00 91.88 99 GLN A N 1
ATOM 813 C CA . GLN A 1 99 ? 28.719 5.507 -21.264 1.00 91.88 99 GLN A CA 1
ATOM 814 C C . GLN A 1 99 ? 27.588 5.935 -20.322 1.00 91.88 99 GLN A C 1
ATOM 816 O O . GLN A 1 99 ? 26.856 6.879 -20.620 1.00 91.88 99 GLN A O 1
ATOM 821 N N . LEU A 1 100 ? 27.455 5.257 -19.182 1.00 91.69 100 LEU A N 1
ATOM 822 C CA . LEU A 1 100 ? 26.444 5.541 -18.163 1.00 91.69 100 LEU A CA 1
ATOM 823 C C . LEU A 1 100 ? 27.063 5.518 -16.767 1.00 91.69 100 LEU A C 1
ATOM 825 O O . LEU A 1 100 ? 28.008 4.777 -16.505 1.00 91.69 100 LEU A O 1
ATOM 829 N N . ILE A 1 101 ? 26.488 6.302 -15.859 1.00 92.44 101 ILE A N 1
ATOM 830 C CA . ILE A 1 101 ? 26.816 6.286 -14.434 1.00 92.44 101 ILE A CA 1
ATOM 831 C C . ILE A 1 101 ? 25.715 5.494 -13.713 1.00 92.44 101 ILE A C 1
ATOM 833 O O . ILE A 1 101 ? 24.578 5.983 -13.671 1.00 92.44 101 ILE A O 1
ATOM 837 N N . PRO A 1 102 ? 26.013 4.296 -13.167 1.00 92.06 102 PRO A N 1
ATOM 838 C CA . PRO A 1 102 ? 25.058 3.539 -12.372 1.00 92.06 102 PRO A CA 1
ATOM 839 C C . PRO A 1 102 ? 24.951 4.119 -10.962 1.00 92.06 102 PRO A C 1
ATOM 841 O O . PRO A 1 102 ? 25.955 4.358 -10.289 1.00 92.06 102 PRO A O 1
ATOM 844 N N . PHE A 1 103 ? 23.725 4.274 -10.484 1.00 87.88 103 PHE A N 1
ATOM 845 C CA . PHE A 1 103 ? 23.413 4.531 -9.086 1.00 87.88 103 PHE A CA 1
ATOM 846 C C . PHE A 1 103 ? 22.734 3.286 -8.542 1.00 87.88 103 PHE A C 1
ATOM 848 O O . PHE A 1 103 ? 21.681 2.903 -9.044 1.00 87.88 103 PHE A O 1
ATOM 855 N N . ALA A 1 104 ? 23.360 2.635 -7.556 1.00 82.25 104 ALA A N 1
ATOM 856 C CA . ALA A 1 104 ? 22.771 1.470 -6.910 1.00 82.25 104 ALA A CA 1
ATOM 857 C C . ALA A 1 104 ? 21.403 1.859 -6.346 1.00 82.25 104 ALA A C 1
ATOM 859 O O . ALA A 1 104 ? 21.301 2.701 -5.451 1.00 82.25 104 ALA A O 1
ATOM 860 N N . TYR A 1 105 ? 20.362 1.258 -6.906 1.00 69.00 105 TYR A N 1
ATOM 861 C CA . TYR A 1 105 ? 19.021 1.385 -6.393 1.00 69.00 105 TYR A CA 1
ATOM 862 C C . TYR A 1 105 ? 18.864 0.360 -5.276 1.00 69.00 105 TYR A C 1
ATOM 864 O O . TYR A 1 105 ? 18.938 -0.853 -5.485 1.00 69.00 105 TYR A O 1
ATOM 872 N N . HIS A 1 106 ? 18.685 0.858 -4.059 1.00 60.88 106 HIS A N 1
ATOM 873 C CA . HIS A 1 106 ? 18.279 0.030 -2.940 1.00 60.88 106 HIS A CA 1
ATOM 874 C C . HIS A 1 106 ? 16.756 0.078 -2.890 1.00 60.88 106 HIS A C 1
ATOM 876 O O . HIS A 1 106 ? 16.228 1.128 -2.511 1.00 60.88 106 HIS A O 1
ATOM 882 N N . PRO A 1 107 ? 16.040 -1.004 -3.258 1.00 56.56 107 PRO A N 1
ATOM 883 C CA . PRO A 1 107 ? 14.622 -1.077 -2.968 1.00 56.56 107 PRO A CA 1
ATOM 884 C C . PRO A 1 107 ? 14.490 -0.933 -1.458 1.00 56.56 107 PRO A C 1
ATOM 886 O O . PRO A 1 107 ? 14.874 -1.819 -0.692 1.00 56.56 107 PRO A O 1
ATOM 889 N N . LEU A 1 108 ? 14.010 0.232 -1.016 1.00 52.75 108 LEU A N 1
ATOM 890 C CA . LEU A 1 108 ? 13.486 0.340 0.334 1.00 52.75 108 LEU A CA 1
ATOM 891 C C . LEU A 1 108 ? 12.422 -0.762 0.429 1.00 52.75 108 LEU A C 1
ATOM 893 O O . LEU A 1 108 ? 11.644 -0.883 -0.519 1.00 52.75 108 LEU A O 1
ATOM 897 N N . PRO A 1 109 ? 12.389 -1.588 1.490 1.00 53.94 109 PRO A N 1
ATOM 898 C CA . PRO A 1 109 ? 11.583 -2.817 1.530 1.00 53.94 109 PRO A CA 1
ATOM 899 C C . PRO A 1 109 ? 10.062 -2.615 1.458 1.00 53.94 109 PRO A C 1
ATOM 901 O O . PRO A 1 109 ? 9.304 -3.542 1.726 1.00 53.94 109 PRO A O 1
ATOM 904 N N . THR A 1 110 ? 9.598 -1.419 1.123 1.00 61.84 110 THR A N 1
ATOM 905 C CA . THR A 1 110 ? 8.220 -1.003 1.266 1.00 61.84 110 THR A CA 1
ATOM 906 C C . THR A 1 110 ? 7.781 -0.346 -0.033 1.00 61.84 110 THR A C 1
ATOM 908 O O . THR A 1 110 ? 8.224 0.763 -0.347 1.00 61.84 110 THR A O 1
ATOM 911 N N . SER A 1 111 ? 6.930 -1.058 -0.785 1.00 72.81 111 SER A N 1
ATOM 912 C CA . SER A 1 111 ? 6.166 -0.529 -1.921 1.00 72.81 111 SER A CA 1
ATOM 913 C C . SER A 1 111 ? 5.679 0.885 -1.605 1.00 72.81 111 SER A C 1
ATOM 915 O O . SER A 1 111 ? 5.264 1.164 -0.473 1.00 72.81 111 SER A O 1
ATOM 917 N N . LEU A 1 112 ? 5.716 1.784 -2.590 1.00 76.12 112 LEU A N 1
ATOM 918 C CA . LEU A 1 112 ? 5.211 3.148 -2.415 1.00 76.12 112 LEU A CA 1
ATOM 919 C C . LEU A 1 112 ? 3.761 3.140 -1.912 1.00 76.12 112 LEU A C 1
ATOM 921 O O . LEU A 1 112 ? 3.385 3.974 -1.088 1.00 76.12 112 LEU A O 1
ATOM 925 N N . ALA A 1 113 ? 2.985 2.138 -2.337 1.00 78.88 113 ALA A N 1
ATOM 926 C CA . ALA A 1 113 ? 1.638 1.924 -1.848 1.00 78.88 113 ALA A CA 1
ATOM 927 C C . ALA A 1 113 ? 1.613 1.733 -0.332 1.00 78.88 113 ALA A C 1
ATOM 929 O O . ALA A 1 113 ? 0.855 2.418 0.340 1.00 78.88 113 ALA A O 1
ATOM 930 N N . ILE A 1 114 ? 2.480 0.879 0.216 1.00 81.56 114 ILE A N 1
ATOM 931 C CA . ILE A 1 114 ? 2.559 0.642 1.661 1.00 81.56 114 ILE A CA 1
ATOM 932 C C . ILE A 1 114 ? 2.977 1.922 2.393 1.00 81.56 114 ILE A C 1
ATOM 934 O O . ILE A 1 114 ? 2.374 2.256 3.405 1.00 81.56 114 ILE A O 1
ATOM 938 N N . LYS A 1 115 ? 3.937 2.693 1.865 1.00 85.56 115 LYS A N 1
ATOM 939 C CA . LYS A 1 115 ? 4.345 3.961 2.496 1.00 85.56 115 LYS A CA 1
ATOM 940 C C . LYS A 1 115 ? 3.200 4.962 2.605 1.00 85.56 115 LYS A C 1
ATOM 942 O O . LYS A 1 115 ? 3.003 5.540 3.669 1.00 85.56 115 LYS A O 1
ATOM 947 N N . ILE A 1 116 ? 2.441 5.154 1.528 1.00 86.19 116 ILE A N 1
ATOM 948 C CA . ILE A 1 116 ? 1.253 6.020 1.535 1.00 86.19 116 ILE A CA 1
ATOM 949 C C . ILE A 1 116 ? 0.227 5.463 2.528 1.00 86.19 116 ILE A C 1
ATOM 951 O O . ILE A 1 116 ? -0.310 6.175 3.368 1.00 86.19 116 ILE A O 1
ATOM 955 N N . LEU A 1 117 ? -0.011 4.157 2.457 1.00 84.12 117 LEU A N 1
ATOM 956 C CA . LEU A 1 117 ? -1.024 3.456 3.227 1.00 84.12 117 LEU A CA 1
ATOM 957 C C . LEU A 1 117 ? -0.763 3.464 4.743 1.00 84.12 117 LEU A C 1
ATOM 959 O O . LEU A 1 117 ? -1.717 3.370 5.521 1.00 84.12 117 LEU A O 1
ATOM 963 N N . THR A 1 118 ? 0.504 3.528 5.152 1.00 88.19 118 THR A N 1
ATOM 964 C CA . THR A 1 118 ? 0.931 3.368 6.546 1.00 88.19 118 THR A CA 1
ATOM 965 C C . THR A 1 118 ? 1.747 4.541 7.088 1.00 88.19 118 THR A C 1
ATOM 967 O O . THR A 1 118 ? 2.510 4.397 8.044 1.00 88.19 118 THR A O 1
ATOM 970 N N . TYR A 1 119 ? 1.546 5.728 6.505 1.00 91.06 119 TYR A N 1
ATOM 971 C CA . TYR A 1 119 ? 2.157 6.982 6.957 1.00 91.06 119 TYR A CA 1
ATOM 972 C C . TYR A 1 119 ? 3.684 6.879 7.059 1.00 91.06 119 TYR A C 1
ATOM 974 O O . TYR A 1 119 ? 4.262 7.022 8.137 1.00 91.06 119 TYR A O 1
ATOM 982 N N . ASP A 1 120 ? 4.311 6.596 5.918 1.00 89.44 120 ASP A N 1
ATOM 983 C CA . ASP A 1 120 ? 5.752 6.379 5.752 1.00 89.44 120 ASP A CA 1
ATOM 984 C C . ASP A 1 120 ? 6.300 5.251 6.639 1.00 89.44 120 ASP A C 1
ATOM 986 O O . ASP A 1 120 ? 7.379 5.348 7.223 1.00 89.44 120 ASP A O 1
ATOM 990 N N . SER A 1 121 ? 5.532 4.159 6.748 1.00 88.12 121 SE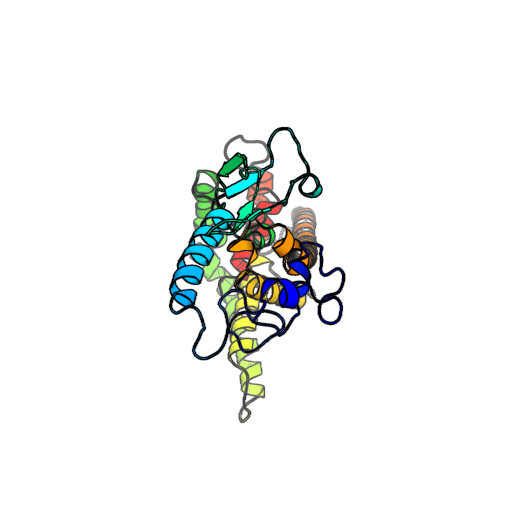R A N 1
ATOM 991 C CA . SER A 1 121 ? 5.905 2.984 7.544 1.00 88.12 121 SER A CA 1
ATOM 992 C C . SER A 1 121 ? 6.161 3.331 9.007 1.00 88.12 121 SER A C 1
ATOM 994 O O . SER A 1 121 ? 7.167 2.938 9.594 1.00 88.12 121 SER A O 1
ATOM 996 N N . THR A 1 122 ? 5.246 4.097 9.600 1.00 91.81 122 THR A N 1
ATOM 997 C CA . THR A 1 122 ? 5.250 4.383 11.042 1.00 91.81 122 THR A CA 1
ATOM 998 C C . THR A 1 122 ? 4.189 3.583 11.800 1.00 91.81 122 THR A C 1
ATOM 1000 O O . THR A 1 122 ? 3.884 3.845 12.958 1.00 91.81 122 THR A O 1
ATOM 1003 N N . ASP A 1 123 ? 3.625 2.584 11.140 1.00 90.62 123 ASP A N 1
ATOM 1004 C CA . ASP A 1 123 ? 2.660 1.636 11.672 1.00 90.62 123 ASP A CA 1
ATOM 1005 C C . ASP A 1 123 ? 3.341 0.477 12.436 1.00 90.62 123 ASP A C 1
ATOM 1007 O O . ASP A 1 123 ? 4.560 0.452 12.599 1.00 90.62 123 ASP A O 1
ATOM 1011 N N . ILE A 1 124 ? 2.586 -0.491 12.960 1.00 89.38 124 ILE A N 1
ATOM 1012 C CA . ILE A 1 124 ? 3.166 -1.614 13.716 1.00 89.38 124 ILE A CA 1
ATOM 1013 C C . ILE A 1 124 ? 3.631 -2.764 12.804 1.00 89.38 124 ILE A C 1
ATOM 1015 O O . ILE A 1 124 ? 4.546 -3.509 13.184 1.00 89.38 124 ILE A O 1
ATOM 1019 N N . VAL A 1 125 ? 3.024 -2.916 11.622 1.00 86.62 125 VAL A N 1
ATOM 1020 C CA . VAL A 1 125 ? 3.267 -4.029 10.690 1.00 86.62 125 VAL A CA 1
ATOM 1021 C C . VAL A 1 125 ? 4.516 -3.805 9.833 1.00 86.62 125 VAL A C 1
ATOM 1023 O O . VAL A 1 125 ? 5.337 -4.717 9.716 1.00 86.62 125 VAL A O 1
ATOM 1026 N N . PHE A 1 126 ? 4.688 -2.614 9.261 1.00 86.31 126 PHE A N 1
ATOM 1027 C CA . PHE A 1 126 ? 5.728 -2.303 8.276 1.00 86.31 126 PHE A CA 1
ATOM 1028 C C . PHE A 1 126 ? 6.837 -1.387 8.798 1.00 86.31 126 PHE A C 1
ATOM 1030 O O . PHE A 1 126 ? 7.829 -1.189 8.088 1.00 86.31 126 PHE A O 1
ATOM 1037 N N . ALA A 1 127 ? 6.729 -0.848 10.018 1.00 88.69 127 ALA A N 1
ATOM 1038 C CA . ALA A 1 127 ? 7.787 0.013 10.533 1.00 88.69 127 ALA A CA 1
ATOM 1039 C C . ALA A 1 127 ? 9.129 -0.721 10.698 1.00 88.69 127 ALA A C 1
ATOM 1041 O O . ALA A 1 127 ? 9.171 -1.858 11.187 1.00 88.69 127 ALA A O 1
ATOM 1042 N N . PRO A 1 128 ? 10.256 -0.066 10.349 1.00 85.44 128 PRO A N 1
ATOM 1043 C CA . PRO A 1 128 ? 11.578 -0.654 10.498 1.00 85.44 128 PRO A CA 1
ATOM 1044 C C . PRO A 1 128 ? 11.866 -1.027 11.952 1.00 85.44 128 PRO A C 1
ATOM 1046 O O . PRO A 1 128 ? 11.609 -0.260 12.885 1.00 85.44 128 PRO A O 1
ATOM 1049 N N . TYR A 1 129 ? 12.475 -2.194 12.150 1.00 83.94 129 TYR A N 1
ATOM 1050 C CA . TYR A 1 129 ? 12.865 -2.632 13.483 1.00 83.94 129 TYR A CA 1
ATOM 1051 C C . TYR A 1 129 ? 13.882 -1.665 14.105 1.00 83.94 129 TYR A C 1
ATOM 1053 O O . TYR A 1 129 ? 14.958 -1.419 13.562 1.00 83.94 129 TYR A O 1
ATOM 1061 N N . GLY A 1 130 ? 13.562 -1.145 15.287 1.00 87.69 130 GLY A N 1
ATOM 1062 C CA . GLY A 1 130 ? 14.385 -0.168 15.989 1.00 87.69 130 GLY A CA 1
ATOM 1063 C C . GLY A 1 130 ? 13.763 0.238 17.318 1.00 87.69 130 GLY A C 1
ATOM 1064 O O . GLY A 1 130 ? 12.780 -0.359 17.762 1.00 87.69 130 GLY A O 1
ATOM 1065 N N . ASN A 1 131 ? 14.327 1.261 17.963 1.00 88.62 131 ASN A N 1
ATOM 1066 C CA . ASN A 1 131 ? 13.802 1.760 19.238 1.00 88.62 131 ASN A CA 1
ATOM 1067 C C . ASN A 1 131 ? 12.346 2.221 19.108 1.00 88.62 131 ASN A C 1
ATOM 1069 O O . ASN A 1 131 ? 11.533 1.847 19.946 1.00 88.62 131 ASN A O 1
ATOM 1073 N N . TYR A 1 132 ? 12.011 2.936 18.029 1.00 89.88 132 TYR A N 1
ATOM 1074 C CA . TYR A 1 132 ? 10.642 3.362 17.735 1.00 89.88 132 TYR A CA 1
ATOM 1075 C C . TYR A 1 132 ? 9.662 2.179 17.717 1.00 89.88 132 TYR A C 1
ATOM 1077 O O . TYR A 1 132 ? 8.745 2.116 18.534 1.00 89.88 132 TYR A O 1
ATOM 1085 N N . TRP A 1 133 ? 9.916 1.191 16.852 1.00 92.31 133 TRP A N 1
ATOM 1086 C CA . TRP A 1 133 ? 9.058 0.016 16.705 1.00 92.31 133 TRP A CA 1
ATOM 1087 C C . TRP A 1 133 ? 8.922 -0.778 18.008 1.00 92.31 133 TRP A C 1
ATOM 1089 O O . TRP A 1 133 ? 7.833 -1.233 18.346 1.00 92.31 133 TRP A O 1
ATOM 1099 N N . ARG A 1 134 ? 10.005 -0.927 18.787 1.00 90.62 134 ARG A N 1
ATOM 1100 C CA . ARG A 1 134 ? 9.959 -1.641 20.077 1.00 90.62 134 ARG A CA 1
ATOM 1101 C C . ARG A 1 134 ? 9.047 -0.940 21.080 1.00 90.62 134 ARG A C 1
ATOM 1103 O O . ARG A 1 134 ? 8.290 -1.615 21.776 1.00 90.62 134 ARG A O 1
ATOM 1110 N N . GLN A 1 135 ? 9.127 0.386 21.156 1.00 90.31 135 GLN A N 1
ATOM 1111 C CA . GLN A 1 135 ? 8.285 1.183 22.044 1.00 90.31 135 GLN A CA 1
ATOM 1112 C C . GLN A 1 135 ? 6.826 1.154 21.591 1.00 90.31 135 GLN A C 1
ATOM 1114 O O . GLN A 1 135 ? 5.951 0.835 22.394 1.00 90.31 135 GLN A O 1
ATOM 1119 N N . LEU A 1 136 ? 6.576 1.348 20.294 1.00 90.88 136 LEU A N 1
ATOM 1120 C CA . LEU A 1 136 ? 5.236 1.261 19.724 1.00 90.88 136 LEU A CA 1
ATOM 1121 C C . LEU A 1 136 ? 4.604 -0.118 19.964 1.00 90.88 136 LEU A C 1
ATOM 1123 O O . LEU A 1 136 ? 3.490 -0.216 20.472 1.00 90.88 136 LEU A O 1
ATOM 1127 N N . ARG A 1 137 ? 5.344 -1.201 19.696 1.00 91.06 137 ARG A N 1
ATOM 1128 C CA . ARG A 1 137 ? 4.888 -2.575 19.951 1.00 91.06 137 ARG A CA 1
ATOM 1129 C C . ARG A 1 137 ? 4.545 -2.803 21.416 1.00 91.06 137 ARG A C 1
ATOM 1131 O O . ARG A 1 137 ? 3.560 -3.482 21.710 1.00 91.06 137 ARG A O 1
ATOM 1138 N N . LYS A 1 138 ? 5.352 -2.260 22.332 1.00 90.56 138 LYS A N 1
ATOM 1139 C CA . LYS A 1 138 ? 5.105 -2.347 23.773 1.00 90.56 138 LYS A CA 1
ATOM 1140 C C . LYS A 1 138 ? 3.798 -1.642 24.142 1.00 90.56 138 LYS A C 1
ATOM 1142 O O . LYS A 1 138 ? 2.981 -2.264 24.812 1.00 90.56 138 LYS A O 1
ATOM 1147 N N . ILE A 1 139 ? 3.571 -0.420 23.654 1.00 89.12 139 ILE A N 1
ATOM 1148 C CA . ILE A 1 139 ? 2.320 0.328 23.872 1.00 89.12 139 ILE A CA 1
ATOM 1149 C C . ILE A 1 139 ? 1.128 -0.462 23.326 1.00 89.12 139 ILE A C 1
ATOM 1151 O O . ILE A 1 139 ? 0.195 -0.750 24.070 1.00 89.12 139 ILE A O 1
ATOM 1155 N N . CYS A 1 140 ? 1.180 -0.911 22.068 1.00 89.12 140 CYS A N 1
ATOM 1156 C CA . CYS A 1 140 ? 0.088 -1.682 21.473 1.00 89.12 140 CYS A CA 1
ATOM 1157 C C . CYS A 1 140 ? -0.213 -2.965 22.263 1.00 89.12 140 CYS A C 1
ATOM 1159 O O . CYS A 1 140 ? -1.371 -3.281 22.507 1.00 89.12 140 CYS A O 1
ATOM 1161 N N . THR A 1 141 ? 0.813 -3.692 22.708 1.00 89.44 141 THR A N 1
ATOM 1162 C CA . THR A 1 141 ? 0.630 -4.957 23.440 1.00 89.44 141 THR A CA 1
ATOM 1163 C C . THR A 1 141 ? 0.076 -4.740 24.850 1.00 89.44 141 THR A C 1
ATOM 1165 O O . THR A 1 141 ? -0.772 -5.507 25.299 1.00 89.44 141 THR A O 1
ATOM 1168 N N . LEU A 1 142 ? 0.567 -3.727 25.568 1.00 87.62 142 LEU A N 1
ATOM 1169 C CA . LEU A 1 142 ? 0.229 -3.514 26.978 1.00 87.62 142 LEU A CA 1
ATOM 1170 C C . LEU A 1 142 ? -1.030 -2.669 27.174 1.00 87.62 142 LEU A C 1
ATOM 1172 O O . LEU A 1 142 ? -1.785 -2.920 28.109 1.00 87.62 142 LEU A O 1
ATOM 1176 N N . GLU A 1 143 ? -1.277 -1.705 26.292 1.00 85.00 143 GLU A N 1
ATOM 1177 C CA . GLU A 1 143 ? -2.321 -0.698 26.496 1.00 85.00 143 GLU A CA 1
ATOM 1178 C C . GLU A 1 143 ? -3.512 -0.872 25.557 1.00 85.00 143 GLU A C 1
ATOM 1180 O O . GLU A 1 143 ? -4.636 -0.581 25.956 1.00 85.00 143 GLU A O 1
ATOM 1185 N N . LEU A 1 144 ? -3.294 -1.370 24.332 1.00 84.75 144 LEU A N 1
ATOM 1186 C CA . LEU A 1 144 ? -4.364 -1.530 23.336 1.00 84.75 144 LEU A CA 1
ATOM 1187 C C . LEU A 1 144 ? -4.892 -2.968 23.274 1.00 84.75 144 LEU A C 1
ATOM 1189 O O . LEU A 1 144 ? -6.097 -3.191 23.208 1.00 84.75 144 LEU A O 1
ATOM 1193 N N . LEU A 1 145 ? -3.990 -3.950 23.326 1.00 86.88 145 LEU A N 1
ATOM 1194 C CA . LEU A 1 145 ? -4.278 -5.373 23.116 1.00 86.88 145 LEU A CA 1
ATOM 1195 C C . LEU A 1 145 ? -4.091 -6.214 24.384 1.00 86.88 145 LEU A C 1
ATOM 1197 O O . LEU A 1 145 ? -3.943 -7.436 24.311 1.00 86.88 145 LEU A O 1
ATOM 1201 N N . SER A 1 146 ? -4.098 -5.584 25.561 1.00 89.44 146 SER A N 1
ATOM 1202 C CA . SER A 1 146 ? -4.035 -6.332 26.815 1.00 89.44 146 SER A CA 1
ATOM 1203 C C . SER A 1 146 ? -5.279 -7.201 27.005 1.00 89.44 146 SER A C 1
ATOM 1205 O O . SER A 1 146 ? -6.364 -6.829 26.552 1.00 89.44 146 SER A O 1
ATOM 1207 N N . PRO A 1 147 ? -5.181 -8.324 27.742 1.00 89.62 147 PRO A N 1
ATOM 1208 C CA . PRO A 1 147 ? -6.335 -9.179 28.014 1.00 89.62 147 PRO A CA 1
ATOM 1209 C C . PRO A 1 147 ? -7.538 -8.408 28.573 1.00 89.62 147 PRO A C 1
ATOM 1211 O O . PRO A 1 147 ? -8.660 -8.623 28.131 1.00 89.62 147 PRO A O 1
ATOM 1214 N N . LYS A 1 148 ? -7.290 -7.433 29.462 1.00 87.00 148 LYS A N 1
ATOM 1215 C CA . LYS A 1 148 ? -8.332 -6.567 30.035 1.00 87.00 148 LYS A CA 1
ATOM 1216 C C . LYS A 1 148 ? -9.039 -5.711 28.979 1.00 87.00 148 LYS A C 1
ATOM 1218 O O . LYS A 1 148 ? -10.254 -5.568 29.031 1.00 87.00 148 LYS A O 1
ATOM 1223 N N . ARG A 1 149 ? -8.298 -5.149 28.018 1.00 85.56 149 ARG A N 1
ATOM 1224 C CA . ARG A 1 149 ? -8.864 -4.348 26.917 1.00 85.56 149 ARG A CA 1
ATOM 1225 C C . ARG A 1 149 ? -9.611 -5.208 25.906 1.00 85.56 149 ARG A C 1
ATOM 1227 O O . ARG A 1 149 ? -10.682 -4.837 25.430 1.00 85.56 149 ARG A O 1
ATOM 1234 N N . VAL A 1 150 ? -9.083 -6.391 25.610 1.00 87.44 150 VAL A N 1
ATOM 1235 C CA . VAL A 1 150 ? -9.774 -7.359 24.754 1.00 87.44 150 VAL A CA 1
ATOM 1236 C C . VAL A 1 150 ? -11.086 -7.800 25.405 1.00 87.44 150 VAL A C 1
ATOM 1238 O O . VAL A 1 150 ? -12.098 -7.925 24.714 1.00 87.44 150 VAL A O 1
ATOM 1241 N N . GLU A 1 151 ? -11.109 -7.993 26.721 1.00 87.88 151 GLU A N 1
ATOM 1242 C CA . GLU A 1 151 ? -12.320 -8.305 27.483 1.00 87.88 151 GLU A CA 1
ATOM 1243 C C . GLU A 1 151 ? -13.303 -7.125 27.508 1.00 87.88 151 GLU A C 1
ATOM 1245 O O . GLU A 1 151 ? -14.482 -7.324 27.231 1.00 87.88 151 GLU A O 1
ATOM 1250 N N . SER A 1 152 ? -12.838 -5.882 27.689 1.00 86.69 152 SER A N 1
ATOM 1251 C CA . SER A 1 152 ? -13.720 -4.703 27.666 1.00 86.69 152 SER A CA 1
ATOM 1252 C C . SER A 1 152 ? -14.420 -4.480 26.320 1.00 86.69 152 SER A C 1
ATOM 1254 O O . SER A 1 152 ? -15.461 -3.833 26.272 1.00 86.69 152 SER A O 1
ATOM 1256 N N . CYS A 1 153 ? -13.886 -5.032 25.225 1.00 85.56 153 CYS A N 1
ATOM 1257 C CA . CYS A 1 153 ? -14.524 -5.010 23.904 1.00 85.56 153 CYS A CA 1
ATOM 1258 C C . CYS A 1 153 ? -15.606 -6.093 23.724 1.00 85.56 153 CYS A C 1
ATOM 1260 O O . CYS A 1 153 ? -16.209 -6.180 22.654 1.00 85.56 153 CYS A O 1
ATOM 1262 N N . GLN A 1 154 ? -15.865 -6.941 24.727 1.00 89.94 154 GLN A N 1
ATOM 1263 C CA . GLN A 1 154 ? -16.880 -7.994 24.646 1.00 89.94 154 GLN A CA 1
ATOM 1264 C C . GLN A 1 154 ? -18.282 -7.473 24.286 1.00 89.94 154 GLN A C 1
ATOM 1266 O O . GLN A 1 154 ? -18.863 -8.039 23.359 1.00 89.94 154 GLN A O 1
ATOM 1271 N N . PRO A 1 155 ? -18.807 -6.387 24.891 1.00 90.88 155 PRO A N 1
ATOM 1272 C CA . PRO A 1 155 ? -20.133 -5.879 24.536 1.00 90.88 155 PRO A CA 1
ATOM 1273 C C . PRO A 1 155 ? -20.225 -5.448 23.066 1.00 90.88 155 PRO A C 1
ATOM 1275 O O . PRO A 1 155 ? -21.227 -5.702 22.406 1.00 90.88 155 PRO A O 1
ATOM 1278 N N . ILE A 1 156 ? -19.148 -4.862 22.525 1.00 89.31 156 ILE A N 1
ATOM 1279 C CA . ILE A 1 156 ? -19.060 -4.468 21.110 1.00 89.31 156 ILE A CA 1
ATOM 1280 C C . ILE A 1 156 ? -19.135 -5.707 20.211 1.00 89.31 156 ILE A C 1
ATOM 1282 O O . ILE A 1 156 ? -19.889 -5.721 19.241 1.00 89.31 156 ILE A O 1
ATOM 1286 N N . ARG A 1 157 ? -18.382 -6.766 20.545 1.00 91.31 157 ARG A N 1
ATOM 1287 C CA . ARG A 1 157 ? -18.411 -8.030 19.791 1.00 91.31 157 ARG A CA 1
ATOM 1288 C C . ARG A 1 157 ? -19.797 -8.656 19.784 1.00 91.31 157 ARG A C 1
ATOM 1290 O O . ARG A 1 157 ? -20.255 -9.084 18.731 1.00 91.31 157 ARG A O 1
ATOM 1297 N N . GLU A 1 158 ? -20.449 -8.717 20.939 1.00 93.38 158 GLU A N 1
ATOM 1298 C CA . GLU A 1 158 ? -21.781 -9.310 21.068 1.00 93.38 158 GLU A CA 1
ATOM 1299 C C . GLU A 1 158 ? -22.836 -8.528 20.274 1.00 93.38 158 GLU A C 1
ATOM 1301 O O . GLU A 1 158 ? -23.672 -9.136 19.607 1.00 93.38 158 GLU A O 1
ATOM 1306 N N . GLU A 1 159 ? -22.771 -7.195 20.275 1.00 92.12 159 GLU A N 1
ATOM 1307 C CA . GLU A 1 159 ? -23.705 -6.345 19.531 1.00 92.12 159 GLU A CA 1
ATOM 1308 C C . GLU A 1 159 ? -23.542 -6.479 18.005 1.00 92.12 159 GLU A C 1
ATOM 1310 O O . GLU A 1 159 ? -24.529 -6.666 17.282 1.00 92.12 159 GLU A O 1
ATOM 1315 N N . GLU A 1 160 ? -22.303 -6.435 17.504 1.00 90.94 160 GLU A N 1
ATOM 1316 C CA . GLU A 1 160 ? -22.016 -6.598 16.072 1.00 90.94 160 GLU A CA 1
ATOM 1317 C C . GLU A 1 160 ? -22.370 -8.016 15.593 1.00 90.94 160 GLU A C 1
ATOM 1319 O O . GLU A 1 160 ? -23.032 -8.181 14.567 1.00 90.94 160 GLU A O 1
ATOM 1324 N N . LEU A 1 161 ? -22.031 -9.051 16.372 1.00 93.69 161 LEU A N 1
ATOM 1325 C CA . LEU A 1 161 ? -22.396 -10.435 16.052 1.00 93.69 161 LEU A CA 1
ATOM 1326 C C . LEU A 1 161 ? -23.910 -10.658 16.087 1.00 93.69 161 LEU A C 1
ATOM 1328 O O . LEU A 1 161 ? -24.442 -11.336 15.210 1.00 93.69 161 LEU A O 1
ATOM 1332 N N . SER A 1 162 ? -24.619 -10.079 17.057 1.00 95.25 162 SER A N 1
ATOM 1333 C CA . SER A 1 162 ? -26.083 -10.148 17.120 1.00 95.25 162 SER A CA 1
ATOM 1334 C C . SER A 1 162 ? -26.716 -9.524 15.874 1.00 95.25 162 SER A C 1
ATOM 1336 O O . SER A 1 162 ? -27.608 -10.112 15.258 1.00 95.25 162 SER A O 1
ATOM 1338 N N . THR A 1 163 ? -26.197 -8.377 15.429 1.00 92.56 163 THR A N 1
ATOM 1339 C CA . THR A 1 163 ? -26.632 -7.722 14.187 1.00 92.56 163 THR A CA 1
ATOM 1340 C C . THR A 1 163 ? -26.404 -8.622 12.970 1.00 92.56 163 THR A C 1
ATOM 1342 O O . THR A 1 163 ? -27.324 -8.821 12.171 1.00 92.56 163 THR A O 1
ATOM 1345 N N . ALA A 1 164 ? -25.221 -9.231 12.860 1.00 93.06 164 ALA A N 1
ATOM 1346 C CA . ALA A 1 164 ? -24.886 -10.152 11.777 1.00 93.06 164 ALA A CA 1
ATOM 1347 C C . ALA A 1 164 ? -25.783 -11.402 11.772 1.00 93.06 164 ALA A C 1
ATOM 1349 O O . ALA A 1 164 ? -26.281 -11.805 10.721 1.00 93.06 164 ALA A O 1
ATOM 1350 N N . ILE A 1 165 ? -26.044 -11.996 12.941 1.00 95.19 165 ILE A N 1
ATOM 1351 C CA . ILE A 1 165 ? -26.925 -13.164 13.090 1.00 95.19 165 ILE A CA 1
ATOM 1352 C C . ILE A 1 165 ? -28.357 -12.814 12.682 1.00 95.19 165 ILE A C 1
ATOM 1354 O O . ILE A 1 165 ? -28.974 -13.566 11.929 1.00 95.19 165 ILE A O 1
ATOM 1358 N N . ASN A 1 166 ? -28.876 -11.667 13.124 1.00 95.25 166 ASN A N 1
ATOM 1359 C CA . ASN A 1 166 ? -30.215 -11.209 12.753 1.00 95.25 166 ASN A CA 1
ATOM 1360 C C . ASN A 1 166 ? -30.334 -10.972 11.241 1.00 95.25 166 ASN A C 1
ATOM 1362 O O . ASN A 1 166 ? -31.337 -11.349 10.630 1.00 95.25 166 ASN A O 1
ATOM 1366 N N . TRP A 1 167 ? -29.296 -10.410 10.614 1.00 94.06 167 TRP A N 1
ATOM 1367 C CA . TRP A 1 167 ? -29.243 -10.262 9.162 1.00 94.06 167 TRP A CA 1
ATOM 1368 C C . TRP A 1 167 ? -29.256 -11.623 8.451 1.00 94.06 167 TRP A C 1
ATOM 1370 O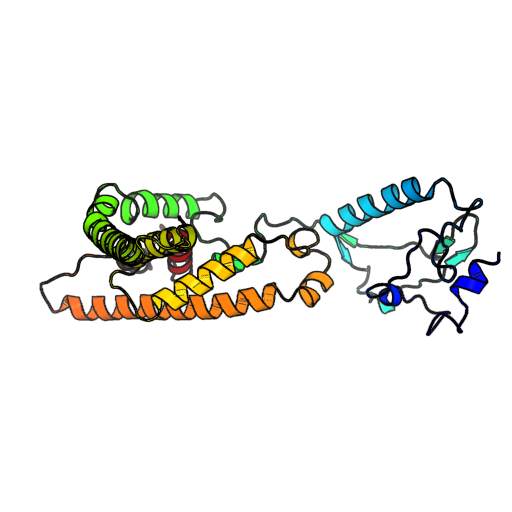 O . TRP A 1 167 ? -30.080 -11.820 7.557 1.00 94.06 167 TRP A O 1
ATOM 1380 N N . ILE A 1 168 ? -28.440 -12.592 8.888 1.00 94.69 168 ILE A N 1
ATOM 1381 C CA . ILE A 1 168 ? -28.435 -13.960 8.332 1.00 94.69 168 ILE A CA 1
ATOM 1382 C C . ILE A 1 168 ? -29.815 -14.612 8.491 1.00 94.69 168 ILE A C 1
ATOM 1384 O O . ILE A 1 168 ? -30.353 -15.164 7.530 1.00 94.69 168 ILE A O 1
ATOM 1388 N N . ALA A 1 169 ? -30.416 -14.519 9.679 1.00 95.12 169 ALA A N 1
ATOM 1389 C CA . ALA A 1 169 ? -31.733 -15.082 9.964 1.00 95.12 169 ALA A CA 1
ATOM 1390 C C . ALA A 1 169 ? -32.818 -14.483 9.053 1.00 95.12 169 ALA A C 1
ATOM 1392 O O . ALA A 1 169 ? -33.669 -15.215 8.550 1.00 95.12 169 ALA A O 1
ATOM 1393 N N . SER A 1 170 ? -32.742 -13.179 8.752 1.00 96.31 170 SER A N 1
ATOM 1394 C CA . SER A 1 170 ? -33.662 -12.505 7.820 1.00 96.31 170 SER A CA 1
ATOM 1395 C C . SER A 1 170 ? -33.572 -13.013 6.372 1.00 96.31 170 SER A C 1
ATOM 1397 O O . SER A 1 170 ? -34.461 -12.751 5.563 1.00 96.31 170 SER A O 1
ATOM 1399 N N . LYS A 1 171 ? -32.498 -13.737 6.034 1.00 94.75 171 LYS A N 1
ATOM 1400 C CA . LYS A 1 171 ? -32.223 -14.301 4.706 1.00 94.75 171 LYS A CA 1
ATOM 1401 C C . LYS A 1 171 ? -32.367 -15.824 4.660 1.00 94.75 171 LYS A C 1
ATOM 1403 O O . LYS A 1 171 ? -31.957 -16.443 3.674 1.00 94.75 171 LYS A O 1
ATOM 1408 N N . ALA A 1 172 ? -32.950 -16.436 5.693 1.00 93.06 172 ALA A N 1
ATOM 1409 C CA . ALA A 1 172 ? -33.155 -17.878 5.757 1.00 93.06 172 ALA A CA 1
ATOM 1410 C C . ALA A 1 172 ? -33.859 -18.408 4.491 1.00 93.06 172 ALA A C 1
ATOM 1412 O O . ALA A 1 172 ? -34.892 -17.892 4.070 1.00 93.06 172 ALA A O 1
ATOM 1413 N N . GLY A 1 173 ? -33.277 -19.441 3.875 1.00 92.88 173 GLY A N 1
ATOM 1414 C CA . GLY A 1 173 ? -33.786 -20.038 2.634 1.00 92.88 173 GLY A CA 1
ATOM 1415 C C . GLY A 1 173 ? -33.307 -19.372 1.336 1.00 92.88 173 GLY A C 1
ATOM 1416 O O . GLY A 1 173 ? -33.696 -19.825 0.263 1.00 92.88 173 GLY A O 1
ATOM 1417 N N . SER A 1 174 ? -32.453 -18.343 1.404 1.00 95.81 174 SER A N 1
ATOM 1418 C CA . SER A 1 174 ? -31.832 -17.704 0.232 1.00 95.81 174 SER A CA 1
ATOM 1419 C C . SER A 1 174 ? -30.309 -17.876 0.207 1.00 95.81 174 SER A C 1
ATOM 1421 O O . SER A 1 174 ? -29.677 -18.098 1.240 1.00 95.81 174 SER A O 1
ATOM 1423 N N . THR A 1 175 ? -29.703 -17.784 -0.980 1.00 94.00 175 THR A N 1
ATOM 1424 C CA . THR A 1 175 ? -28.241 -17.738 -1.131 1.00 94.00 175 THR A CA 1
ATOM 1425 C C . THR A 1 175 ? -27.721 -16.374 -0.679 1.00 94.00 175 THR A C 1
ATOM 1427 O O . THR A 1 175 ? -28.213 -15.345 -1.140 1.00 94.00 175 THR A O 1
ATOM 1430 N N . ILE A 1 176 ? -26.713 -16.361 0.196 1.00 93.31 176 ILE A N 1
ATOM 1431 C CA . ILE A 1 176 ? -26.115 -15.138 0.754 1.00 93.31 176 ILE A CA 1
ATOM 1432 C C . ILE A 1 176 ? -24.598 -15.097 0.536 1.00 93.31 176 ILE A C 1
ATOM 1434 O O . ILE A 1 176 ? -23.948 -16.139 0.465 1.00 93.31 176 ILE A O 1
ATOM 1438 N N . ASN A 1 177 ? -24.027 -13.890 0.485 1.00 89.69 177 ASN A N 1
ATOM 1439 C CA . ASN A 1 177 ? -22.581 -13.668 0.510 1.00 89.69 177 ASN A CA 1
ATOM 1440 C C . ASN A 1 177 ? -22.087 -13.593 1.964 1.00 89.69 177 ASN A C 1
ATOM 1442 O O . ASN A 1 177 ? -22.080 -12.527 2.579 1.00 89.69 177 ASN A O 1
ATOM 1446 N N . LEU A 1 178 ? -21.701 -14.736 2.535 1.00 89.75 178 LEU A N 1
ATOM 1447 C CA . LEU A 1 178 ? -21.237 -14.784 3.925 1.00 89.75 178 LEU A CA 1
ATOM 1448 C C . LEU A 1 178 ? -19.870 -14.107 4.112 1.00 89.75 178 LEU A C 1
ATOM 1450 O O . LEU A 1 178 ? -19.613 -13.560 5.179 1.00 89.75 178 LEU A O 1
ATOM 1454 N N . THR A 1 179 ? -19.017 -14.110 3.085 1.00 86.31 179 THR A N 1
ATOM 1455 C CA . THR A 1 179 ? -17.686 -13.491 3.131 1.00 86.31 179 THR A CA 1
ATOM 1456 C C . THR A 1 179 ? -17.785 -11.998 3.418 1.00 86.31 179 THR A C 1
ATOM 1458 O O . THR A 1 179 ? -17.148 -11.510 4.345 1.00 86.31 179 THR A O 1
ATOM 1461 N N . GLU A 1 180 ? -18.629 -11.282 2.675 1.00 83.75 180 GLU A N 1
ATOM 1462 C CA . GLU A 1 180 ? -18.857 -9.850 2.890 1.00 83.75 180 GLU A CA 1
ATOM 1463 C C . GLU A 1 180 ? -19.419 -9.567 4.285 1.00 83.75 180 GLU A C 1
ATOM 1465 O O . GLU A 1 180 ? -18.911 -8.693 4.979 1.00 83.75 180 GLU A O 1
ATOM 1470 N N . ASN A 1 181 ? -20.379 -10.372 4.748 1.00 86.19 181 ASN A N 1
ATOM 1471 C CA . ASN A 1 181 ? -20.942 -10.228 6.088 1.00 86.19 181 ASN A CA 1
ATOM 1472 C C . ASN A 1 181 ? -19.894 -10.435 7.200 1.00 86.19 181 ASN A C 1
ATOM 1474 O O . ASN A 1 181 ? -19.875 -9.680 8.172 1.00 86.19 181 ASN A O 1
ATOM 1478 N N . ILE A 1 182 ? -19.006 -11.430 7.061 1.00 87.44 182 ILE A N 1
ATOM 1479 C CA . ILE A 1 182 ? -17.911 -11.667 8.016 1.00 87.44 182 ILE A CA 1
ATOM 1480 C C . ILE A 1 182 ? -16.976 -10.459 8.050 1.00 87.44 182 ILE A C 1
ATOM 1482 O O . ILE A 1 182 ? -16.703 -9.956 9.138 1.00 87.44 182 ILE A O 1
ATOM 1486 N N . PHE A 1 183 ? -16.537 -9.965 6.887 1.00 83.06 183 PHE A N 1
ATOM 1487 C CA . PHE A 1 183 ? -15.673 -8.787 6.824 1.00 83.06 183 PHE A CA 1
ATOM 1488 C C . PHE A 1 183 ? -16.352 -7.568 7.449 1.00 83.06 183 PHE A C 1
ATOM 1490 O O . PHE A 1 183 ? -15.778 -6.960 8.345 1.00 83.06 183 PHE A O 1
ATOM 1497 N N . THR A 1 184 ? -17.589 -7.239 7.067 1.00 84.19 184 THR A N 1
ATOM 1498 C CA . THR A 1 184 ? -18.327 -6.102 7.641 1.00 84.19 184 THR A CA 1
ATOM 1499 C C . THR A 1 184 ? -18.461 -6.211 9.158 1.00 84.19 184 THR A C 1
ATOM 1501 O O . THR A 1 184 ? -18.264 -5.220 9.857 1.00 84.19 184 THR A O 1
ATOM 1504 N N . THR A 1 185 ? -18.734 -7.409 9.683 1.00 88.12 185 THR A N 1
ATOM 1505 C CA . THR A 1 185 ? -18.826 -7.643 11.132 1.00 88.12 185 THR A CA 1
ATOM 1506 C C . THR A 1 185 ? -17.473 -7.445 11.813 1.00 88.12 185 THR A C 1
ATOM 1508 O O . THR A 1 185 ? -17.382 -6.774 12.838 1.00 88.12 185 THR A O 1
ATOM 1511 N N . ALA A 1 186 ? -16.404 -8.001 11.242 1.00 87.12 186 ALA A N 1
ATOM 1512 C CA . ALA A 1 186 ? -15.066 -7.914 11.806 1.00 87.12 186 ALA A CA 1
ATOM 1513 C C . ALA A 1 186 ? -14.538 -6.464 11.801 1.00 87.12 186 ALA A C 1
ATOM 1515 O O . ALA A 1 186 ? -14.101 -5.970 12.842 1.00 87.12 186 ALA A O 1
ATOM 1516 N N . TYR A 1 187 ? -14.717 -5.744 10.686 1.00 83.94 187 TYR A N 1
ATOM 1517 C CA . TYR A 1 187 ? -14.466 -4.305 10.579 1.00 83.94 187 TYR A CA 1
ATOM 1518 C C . TYR A 1 187 ? -15.325 -3.495 11.553 1.00 83.94 187 TYR A C 1
ATOM 1520 O O . TYR A 1 187 ? -14.832 -2.538 12.147 1.00 83.94 187 TYR A O 1
ATOM 1528 N N . GLY A 1 188 ? -16.598 -3.855 11.740 1.00 84.12 188 GLY A N 1
ATOM 1529 C CA . GLY A 1 188 ? -17.493 -3.232 12.717 1.00 84.12 188 GLY A CA 1
ATOM 1530 C C . GLY A 1 188 ? -16.950 -3.334 14.143 1.00 84.12 188 GLY A C 1
ATOM 1531 O O . GLY A 1 188 ? -16.929 -2.340 14.869 1.00 84.12 188 GLY A O 1
ATOM 1532 N N . ILE A 1 189 ? -16.424 -4.506 14.510 1.00 87.56 189 ILE A N 1
ATOM 1533 C CA . ILE A 1 189 ? -15.816 -4.756 15.821 1.00 87.56 189 ILE A CA 1
ATOM 1534 C C . ILE A 1 189 ? -14.540 -3.928 15.993 1.00 87.56 189 ILE A C 1
ATOM 1536 O O . ILE A 1 189 ? -14.408 -3.221 16.991 1.00 87.56 189 ILE A O 1
ATOM 1540 N N . THR A 1 190 ? -13.602 -4.001 15.043 1.00 85.38 190 THR A N 1
ATOM 1541 C CA . THR A 1 190 ? -12.296 -3.329 15.162 1.00 85.38 190 THR A CA 1
ATOM 1542 C C . THR A 1 190 ? -12.426 -1.809 15.114 1.00 85.38 190 THR A C 1
ATOM 1544 O O . THR A 1 190 ? -11.822 -1.124 15.935 1.00 85.38 190 THR A O 1
ATOM 1547 N N . SER A 1 191 ? -13.266 -1.265 14.228 1.00 82.56 191 SER A N 1
ATOM 1548 C CA . SER A 1 191 ? -13.511 0.184 14.141 1.00 82.56 191 SER A CA 1
ATOM 1549 C C . SER A 1 191 ? -14.234 0.736 15.368 1.00 82.56 191 SER A C 1
ATOM 1551 O O . SER A 1 191 ? -13.857 1.799 15.845 1.00 82.56 191 SER A O 1
ATOM 1553 N N . ARG A 1 192 ? -15.214 0.028 15.943 1.00 85.31 192 ARG A N 1
ATOM 1554 C CA . ARG A 1 192 ? -15.844 0.461 17.204 1.00 85.31 192 ARG A CA 1
ATOM 1555 C C . ARG A 1 192 ? -14.922 0.306 18.406 1.00 85.31 192 ARG A C 1
ATOM 1557 O O . ARG A 1 192 ? -14.953 1.139 19.302 1.00 85.31 192 ARG A O 1
ATOM 1564 N N . ALA A 1 193 ? -14.082 -0.727 18.432 1.00 85.06 193 ALA A N 1
ATOM 1565 C CA . ALA A 1 193 ? -13.049 -0.841 19.457 1.00 85.06 193 ALA A CA 1
ATOM 1566 C C . ALA A 1 193 ? -12.049 0.323 19.361 1.00 85.06 193 ALA A C 1
ATOM 1568 O O . ALA A 1 193 ? -11.666 0.883 20.384 1.00 85.06 193 ALA A O 1
ATOM 1569 N N . ALA A 1 194 ? -11.670 0.718 18.140 1.00 82.75 194 ALA A N 1
ATOM 1570 C CA . ALA A 1 194 ? -10.738 1.814 17.909 1.00 82.75 194 ALA A CA 1
ATOM 1571 C C . ALA A 1 194 ? -11.343 3.195 18.202 1.00 82.75 194 ALA A C 1
ATOM 1573 O O . ALA A 1 194 ? -10.744 3.964 18.943 1.00 82.75 194 ALA A O 1
ATOM 1574 N N . PHE A 1 195 ? -12.516 3.497 17.637 1.00 83.12 195 PHE A N 1
ATOM 1575 C CA . PHE A 1 195 ? -13.119 4.840 17.580 1.00 83.12 195 PHE A CA 1
ATOM 1576 C C . PHE A 1 195 ? -14.291 5.066 18.545 1.00 83.12 195 PHE A C 1
ATOM 1578 O O . PHE A 1 195 ? -14.942 6.120 18.498 1.00 83.12 195 PHE A O 1
ATOM 1585 N N . GLY A 1 196 ? -14.645 4.045 19.325 1.00 81.38 196 GLY A N 1
ATOM 1586 C CA . GLY A 1 196 ? -15.798 4.050 20.212 1.00 81.38 196 GLY A CA 1
ATOM 1587 C C . GLY A 1 196 ? -17.131 3.885 19.470 1.00 81.38 196 GLY A C 1
ATOM 1588 O O . GLY A 1 196 ? -17.497 2.803 19.006 1.00 81.38 196 GLY A O 1
ATOM 1589 N N . LYS A 1 197 ? -17.938 4.951 19.433 1.00 74.69 197 LYS A N 1
ATOM 1590 C CA . LYS A 1 197 ? -19.330 4.888 18.945 1.00 74.69 197 LYS A CA 1
ATOM 1591 C C . LYS A 1 197 ? -19.399 4.656 17.432 1.00 74.69 197 LYS A C 1
ATOM 1593 O O . LYS A 1 197 ? -18.532 5.103 16.692 1.00 74.69 197 LYS A O 1
ATOM 1598 N N . LYS A 1 198 ? -20.482 4.017 16.971 1.00 69.75 198 LYS A N 1
ATOM 1599 C CA . LYS A 1 198 ? -20.779 3.824 15.542 1.00 69.75 198 LYS A CA 1
ATOM 1600 C C . LYS A 1 198 ? -21.002 5.182 14.865 1.00 69.75 198 LYS A C 1
ATOM 1602 O O . LYS A 1 198 ? -21.869 5.946 15.295 1.00 69.75 198 LYS A O 1
ATOM 1607 N N . ARG A 1 199 ? -20.212 5.503 13.836 1.00 68.50 199 ARG A N 1
ATOM 1608 C CA . ARG A 1 199 ? -20.212 6.822 13.162 1.00 68.50 199 ARG A CA 1
ATOM 1609 C C . ARG A 1 199 ? -20.832 6.735 11.771 1.00 68.50 199 ARG A C 1
ATOM 1611 O O . ARG A 1 199 ? -20.785 5.687 11.137 1.00 68.50 199 ARG A O 1
ATOM 1618 N N . LYS A 1 200 ? -21.366 7.859 11.274 1.00 69.56 200 LYS A N 1
ATOM 1619 C CA . LYS A 1 200 ? -21.908 7.955 9.903 1.00 69.56 200 LYS A CA 1
ATOM 1620 C C . LYS A 1 200 ? -20.845 7.670 8.838 1.00 69.56 200 LYS A C 1
ATOM 1622 O O . LYS A 1 200 ? -21.154 7.041 7.837 1.00 69.56 200 LYS A O 1
ATOM 1627 N N . ASP A 1 201 ? -19.600 8.061 9.101 1.00 72.94 201 ASP A N 1
ATOM 1628 C CA . ASP A 1 201 ? -18.491 7.911 8.151 1.00 72.94 201 ASP A CA 1
ATOM 1629 C C . ASP A 1 201 ? -17.791 6.543 8.241 1.00 72.94 201 ASP A C 1
ATOM 1631 O O . ASP A 1 201 ? -16.839 6.286 7.509 1.00 72.94 201 ASP A O 1
ATOM 1635 N N . GLN A 1 202 ? -18.242 5.646 9.127 1.00 73.56 202 GLN A N 1
ATOM 1636 C CA . GLN A 1 202 ? -17.592 4.353 9.359 1.00 73.56 202 GLN A CA 1
ATOM 1637 C C . GLN A 1 202 ? -17.694 3.426 8.141 1.00 73.56 202 GLN A C 1
ATOM 1639 O O . GLN A 1 202 ? -16.709 2.791 7.778 1.00 73.56 202 GLN A O 1
ATOM 1644 N N . GLU A 1 203 ? -18.856 3.365 7.486 1.00 78.31 203 GLU A N 1
ATOM 1645 C CA . GLU A 1 203 ? -19.035 2.557 6.269 1.00 78.31 203 GLU A CA 1
ATOM 1646 C C . GLU A 1 203 ? -18.163 3.083 5.122 1.00 78.31 203 GLU A C 1
ATOM 1648 O O . GLU A 1 203 ? -17.491 2.305 4.444 1.00 78.31 203 GLU A O 1
ATOM 1653 N N . THR A 1 204 ? -18.094 4.410 4.969 1.00 85.38 204 THR A N 1
ATOM 1654 C CA . THR A 1 204 ? -17.213 5.080 4.005 1.00 85.38 204 THR A CA 1
ATOM 1655 C C . THR A 1 204 ? -15.745 4.760 4.283 1.00 85.38 204 THR A C 1
ATOM 1657 O O . THR A 1 204 ? -15.022 4.364 3.372 1.00 85.38 204 THR A O 1
ATOM 1660 N N . PHE A 1 205 ? -15.312 4.858 5.543 1.00 84.38 205 PHE A N 1
ATOM 1661 C CA . PHE A 1 205 ? -13.957 4.501 5.960 1.00 84.38 205 PHE A CA 1
ATOM 1662 C C . PHE A 1 205 ? -13.627 3.046 5.610 1.00 84.38 205 PHE A C 1
ATOM 1664 O O . PHE A 1 205 ? -12.635 2.797 4.932 1.00 84.38 205 PHE A O 1
ATOM 1671 N N . ILE A 1 206 ? -14.479 2.091 6.000 1.00 81.31 206 ILE A N 1
ATOM 1672 C CA . ILE A 1 206 ? -14.270 0.658 5.731 1.00 81.31 206 ILE A CA 1
ATOM 1673 C C . ILE A 1 206 ? -14.153 0.396 4.225 1.00 81.31 206 ILE A C 1
ATOM 1675 O O . ILE A 1 206 ? -13.245 -0.315 3.795 1.00 81.31 206 ILE A O 1
ATOM 1679 N N . SER A 1 207 ? -15.031 0.999 3.417 1.00 85.88 207 SER A N 1
ATOM 1680 C CA . SER A 1 207 ? -15.006 0.839 1.960 1.00 85.88 207 SER A CA 1
ATOM 1681 C C . SER A 1 207 ? -13.689 1.321 1.352 1.00 85.88 207 SER A C 1
ATOM 1683 O O . SER A 1 207 ? -13.092 0.606 0.548 1.00 85.88 207 SER A O 1
ATOM 1685 N N . ILE A 1 208 ? -13.213 2.508 1.744 1.00 87.56 208 ILE A N 1
ATOM 1686 C CA . ILE A 1 208 ? -11.968 3.067 1.201 1.00 87.56 208 ILE A CA 1
ATOM 1687 C C . ILE A 1 208 ? -10.770 2.236 1.666 1.00 87.56 208 ILE A C 1
ATOM 1689 O O . ILE A 1 208 ? -9.898 1.905 0.869 1.00 87.56 208 ILE A O 1
ATOM 1693 N N . VAL A 1 209 ? -10.737 1.839 2.938 1.00 85.69 209 VAL A N 1
ATOM 1694 C CA . VAL A 1 209 ? -9.655 1.018 3.498 1.00 85.69 209 VAL A CA 1
ATOM 1695 C C . VAL A 1 209 ? -9.547 -0.333 2.799 1.00 85.69 209 VAL A C 1
ATOM 1697 O O . VAL A 1 209 ? -8.432 -0.781 2.513 1.00 85.69 209 VAL A O 1
ATOM 1700 N N . LYS A 1 210 ? -10.682 -0.968 2.493 1.00 83.69 210 LYS A N 1
ATOM 1701 C CA . LYS A 1 210 ? -10.721 -2.216 1.732 1.00 83.69 210 LYS A CA 1
ATOM 1702 C C . LYS A 1 210 ? -10.157 -2.019 0.325 1.00 83.69 210 LYS A C 1
ATOM 1704 O O . LYS A 1 210 ? -9.249 -2.749 -0.062 1.00 83.69 210 LYS A O 1
ATOM 1709 N N . GLU A 1 211 ? -10.622 -1.002 -0.400 1.00 86.69 211 GLU A N 1
ATOM 1710 C CA . GLU A 1 211 ? -10.139 -0.708 -1.755 1.00 86.69 211 GLU A CA 1
ATOM 1711 C C . GLU A 1 211 ? -8.636 -0.388 -1.772 1.00 86.69 211 GLU A C 1
ATOM 1713 O O . GLU A 1 211 ? -7.895 -0.903 -2.608 1.00 86.69 211 GLU A O 1
ATOM 1718 N N . MET A 1 212 ? -8.151 0.407 -0.815 1.00 84.56 212 MET A N 1
ATOM 1719 C CA . MET A 1 212 ? -6.721 0.686 -0.678 1.00 84.56 212 MET A CA 1
ATOM 1720 C C . MET A 1 212 ? -5.909 -0.585 -0.425 1.00 84.56 212 MET A C 1
ATOM 1722 O O . MET A 1 212 ? -4.821 -0.726 -0.977 1.00 84.56 212 MET A O 1
ATOM 1726 N N . SER A 1 213 ? -6.430 -1.506 0.391 1.00 82.62 213 SER A N 1
ATOM 1727 C CA . SER A 1 213 ? -5.760 -2.773 0.704 1.00 82.62 213 SER A CA 1
ATOM 1728 C C . SER A 1 213 ? -5.699 -3.690 -0.519 1.00 82.62 213 SER A C 1
ATOM 1730 O O . SER A 1 213 ? -4.660 -4.289 -0.778 1.00 82.62 213 SER A O 1
ATOM 1732 N N . GLU A 1 214 ? -6.766 -3.745 -1.319 1.00 83.75 214 GLU A N 1
ATOM 1733 C CA . GLU A 1 214 ? -6.793 -4.489 -2.584 1.00 83.75 214 GLU A CA 1
ATOM 1734 C C . GLU A 1 214 ? -5.802 -3.912 -3.605 1.00 83.75 214 GLU A C 1
ATOM 1736 O O . GLU A 1 214 ? -5.058 -4.660 -4.238 1.00 83.75 214 GLU A O 1
ATOM 1741 N N . VAL A 1 215 ? -5.742 -2.581 -3.733 1.00 81.38 215 VAL A N 1
ATOM 1742 C CA . VAL A 1 215 ? -4.798 -1.908 -4.639 1.00 81.38 215 VAL A CA 1
ATOM 1743 C C . VAL A 1 215 ? -3.350 -2.101 -4.177 1.00 81.38 215 VAL A C 1
ATOM 1745 O O . VAL A 1 215 ? -2.488 -2.375 -5.007 1.00 81.38 215 VAL A O 1
ATOM 1748 N N . ALA A 1 216 ? -3.076 -1.997 -2.874 1.00 78.44 216 ALA A N 1
ATOM 1749 C CA . ALA A 1 216 ? -1.731 -2.154 -2.320 1.00 78.44 216 ALA A CA 1
ATOM 1750 C C . ALA A 1 216 ? -1.223 -3.606 -2.350 1.00 78.44 216 ALA A C 1
ATOM 1752 O O . ALA A 1 216 ? -0.023 -3.825 -2.485 1.00 78.44 216 ALA A O 1
ATOM 1753 N N . ALA A 1 217 ? -2.115 -4.595 -2.232 1.00 77.62 217 ALA A N 1
ATOM 1754 C CA . ALA A 1 217 ? -1.768 -6.013 -2.348 1.00 77.62 217 ALA A CA 1
ATOM 1755 C C . ALA A 1 217 ? -1.633 -6.489 -3.808 1.00 77.62 217 ALA A C 1
ATOM 1757 O O . ALA A 1 217 ? -1.133 -7.588 -4.058 1.00 77.62 217 ALA A O 1
ATOM 1758 N N . GLY A 1 218 ? -2.105 -5.692 -4.771 1.00 74.19 218 GLY A N 1
ATOM 1759 C CA . GLY A 1 218 ? -2.023 -5.995 -6.195 1.00 74.19 218 GLY A CA 1
ATOM 1760 C C . GLY A 1 218 ? -0.589 -5.977 -6.730 1.00 74.19 218 GLY A C 1
ATOM 1761 O O . GLY A 1 218 ? 0.291 -5.299 -6.206 1.00 74.19 218 GLY A O 1
ATOM 1762 N N . PHE A 1 219 ? -0.349 -6.711 -7.822 1.00 70.75 219 PHE A N 1
ATOM 1763 C CA . PHE A 1 219 ? 0.928 -6.642 -8.531 1.00 70.75 219 PHE A CA 1
ATOM 1764 C C . PHE A 1 219 ? 1.121 -5.243 -9.120 1.00 70.75 219 PHE A C 1
ATOM 1766 O O . PHE A 1 219 ? 0.356 -4.828 -9.993 1.00 70.75 219 PHE A O 1
ATOM 1773 N N . ASN A 1 220 ? 2.168 -4.546 -8.683 1.00 72.25 220 ASN A N 1
ATOM 1774 C CA . ASN A 1 220 ? 2.541 -3.259 -9.239 1.00 72.25 220 ASN A CA 1
ATOM 1775 C C . ASN A 1 220 ? 3.909 -3.342 -9.923 1.00 72.25 220 ASN A C 1
ATOM 1777 O O . ASN A 1 220 ? 4.935 -3.603 -9.296 1.00 72.25 220 ASN A O 1
ATOM 1781 N N . ILE A 1 221 ? 3.928 -3.083 -11.231 1.00 75.00 221 ILE A N 1
ATOM 1782 C CA . ILE A 1 221 ? 5.159 -3.087 -12.025 1.00 75.00 221 ILE A CA 1
ATOM 1783 C C . ILE A 1 221 ? 6.150 -2.009 -11.559 1.00 75.00 221 ILE A C 1
ATOM 1785 O O . ILE A 1 221 ? 7.351 -2.194 -11.729 1.00 75.00 221 ILE A O 1
ATOM 1789 N N . THR A 1 222 ? 5.684 -0.930 -10.915 1.00 75.12 222 THR A N 1
ATOM 1790 C CA . THR A 1 222 ? 6.571 0.083 -10.322 1.00 75.12 222 THR A CA 1
ATOM 1791 C C . THR A 1 222 ? 7.351 -0.448 -9.126 1.00 75.12 222 THR A C 1
ATOM 1793 O O . THR A 1 222 ? 8.439 0.038 -8.855 1.00 75.12 222 THR A O 1
ATOM 1796 N N . ASP A 1 223 ? 6.835 -1.461 -8.427 1.00 74.56 223 ASP A N 1
ATOM 1797 C CA . ASP A 1 223 ? 7.542 -2.085 -7.303 1.00 74.56 223 ASP A CA 1
ATOM 1798 C C . ASP A 1 223 ? 8.611 -3.074 -7.794 1.00 74.56 223 ASP A C 1
ATOM 1800 O O . ASP A 1 223 ? 9.610 -3.316 -7.116 1.00 74.56 223 ASP A O 1
ATOM 1804 N N . VAL A 1 224 ? 8.424 -3.620 -9.002 1.00 74.88 224 VAL A N 1
ATOM 1805 C CA . VAL A 1 224 ? 9.381 -4.522 -9.660 1.00 74.88 224 VAL A CA 1
ATOM 1806 C C . VAL A 1 224 ? 10.412 -3.761 -10.486 1.00 74.88 224 VAL A C 1
ATOM 1808 O O . VAL A 1 224 ? 11.537 -4.217 -10.602 1.00 74.88 224 VAL A O 1
ATOM 1811 N N . PHE A 1 225 ? 10.066 -2.611 -11.063 1.00 75.81 225 PHE A N 1
ATOM 1812 C CA . PHE A 1 225 ? 10.973 -1.796 -11.878 1.00 75.81 225 PHE A CA 1
ATOM 1813 C C . PHE A 1 225 ? 10.915 -0.315 -11.476 1.00 75.81 225 PHE A C 1
ATOM 1815 O O . PHE A 1 225 ? 10.530 0.535 -12.284 1.00 75.81 225 PHE A O 1
ATOM 1822 N N . PRO A 1 226 ? 11.313 0.018 -10.238 1.00 71.94 226 PRO A N 1
ATOM 1823 C CA . PRO A 1 226 ? 11.177 1.370 -9.692 1.00 71.94 226 PRO A CA 1
ATOM 1824 C C . PRO A 1 226 ? 12.054 2.423 -10.385 1.00 71.94 226 PRO A C 1
ATOM 1826 O O . PRO A 1 226 ? 11.743 3.612 -10.340 1.00 71.94 226 PRO A O 1
ATOM 1829 N N . SER A 1 227 ? 13.129 2.017 -11.067 1.00 73.31 227 SER A N 1
ATOM 1830 C CA . SER A 1 227 ? 13.987 2.935 -11.837 1.00 73.31 227 SER A CA 1
ATOM 1831 C C . SER A 1 227 ? 13.302 3.497 -13.090 1.00 73.31 227 SER A C 1
ATOM 1833 O O . SER A 1 227 ? 13.680 4.545 -13.626 1.00 73.31 227 SER A O 1
ATOM 1835 N N . VAL A 1 228 ? 12.260 2.818 -13.576 1.00 75.44 228 VAL A N 1
ATOM 1836 C CA . VAL A 1 228 ? 11.571 3.175 -14.814 1.00 75.44 228 VAL A CA 1
ATOM 1837 C C . VAL A 1 228 ? 10.411 4.112 -14.489 1.00 75.44 228 VAL A C 1
ATOM 1839 O O . VAL A 1 228 ? 9.257 3.709 -14.350 1.00 75.44 228 VAL A O 1
ATOM 1842 N N . LYS A 1 229 ? 10.709 5.415 -14.426 1.00 71.75 229 LYS A N 1
ATOM 1843 C CA . LYS A 1 229 ? 9.728 6.474 -14.101 1.00 71.75 229 LYS A CA 1
ATOM 1844 C C . LYS A 1 229 ? 8.480 6.483 -14.991 1.00 71.75 229 LYS A C 1
ATOM 1846 O O . LYS A 1 229 ? 7.427 6.940 -14.556 1.00 71.75 229 LYS A O 1
ATOM 1851 N N . LEU A 1 230 ? 8.574 5.970 -16.219 1.00 75.06 230 LEU A N 1
ATOM 1852 C CA . LEU A 1 230 ? 7.423 5.843 -17.113 1.00 75.06 230 LEU A CA 1
ATOM 1853 C C . LEU A 1 230 ? 6.322 4.955 -16.508 1.00 75.06 230 LEU A C 1
ATOM 1855 O O . LEU A 1 230 ? 5.148 5.282 -16.651 1.00 75.06 230 LEU A O 1
ATOM 1859 N N . PHE A 1 231 ? 6.682 3.886 -15.786 1.00 73.69 231 PHE A N 1
ATOM 1860 C CA . PHE A 1 231 ? 5.709 2.993 -15.151 1.00 73.69 231 PHE A CA 1
ATOM 1861 C C . PHE A 1 231 ? 4.907 3.684 -14.045 1.00 73.69 231 PHE A C 1
ATOM 1863 O O . PHE A 1 231 ? 3.705 3.445 -13.918 1.00 73.69 231 PHE A O 1
ATOM 1870 N N . HIS A 1 232 ? 5.534 4.599 -13.304 1.00 68.25 232 HIS A N 1
ATOM 1871 C CA . HIS A 1 232 ? 4.826 5.446 -12.343 1.00 68.25 232 HIS A CA 1
ATOM 1872 C C . HIS A 1 232 ? 3.790 6.335 -13.043 1.00 68.25 232 HIS A C 1
ATOM 1874 O O . HIS A 1 232 ? 2.650 6.422 -12.595 1.00 68.25 232 HIS A O 1
ATOM 1880 N N . LEU A 1 233 ? 4.148 6.917 -14.193 1.00 65.50 233 LEU A N 1
ATOM 1881 C CA . LEU A 1 233 ? 3.279 7.827 -14.942 1.00 65.50 233 LEU A CA 1
ATOM 1882 C C . LEU A 1 233 ? 2.057 7.127 -15.565 1.00 65.50 233 LEU A C 1
ATOM 1884 O O . LEU A 1 233 ? 0.960 7.680 -15.541 1.00 65.50 233 LEU A O 1
ATOM 1888 N N . ILE A 1 234 ? 2.236 5.928 -16.132 1.00 68.75 234 ILE A N 1
ATOM 1889 C CA . ILE A 1 234 ? 1.166 5.226 -16.865 1.00 68.75 234 ILE A CA 1
ATOM 1890 C C . ILE A 1 234 ? 0.273 4.362 -15.970 1.00 68.75 234 ILE A C 1
ATOM 1892 O O . ILE A 1 234 ? -0.864 4.088 -16.345 1.00 68.75 234 ILE A O 1
ATOM 1896 N N . SER A 1 235 ? 0.759 3.915 -14.803 1.00 70.19 235 SER A N 1
ATOM 1897 C CA . SER A 1 235 ? -0.019 3.013 -13.941 1.00 70.19 235 SER A CA 1
ATOM 1898 C C . SER A 1 235 ? -1.226 3.706 -13.302 1.00 70.19 235 SER A C 1
ATOM 1900 O O . SER A 1 235 ? -2.240 3.057 -13.057 1.00 70.19 235 SER A O 1
ATOM 1902 N N . GLY A 1 236 ? -1.129 5.008 -12.994 1.00 75.50 236 GLY A N 1
ATOM 1903 C CA . GLY A 1 236 ? -2.171 5.781 -12.301 1.00 75.50 236 GLY A CA 1
ATOM 1904 C C . GLY A 1 236 ? -2.489 5.307 -10.871 1.00 75.50 236 GLY A C 1
ATOM 1905 O O . GLY A 1 236 ? -3.308 5.923 -10.185 1.00 75.50 236 GLY A O 1
ATOM 1906 N N . VAL A 1 237 ? -1.841 4.232 -10.410 1.00 77.12 237 VAL A N 1
ATOM 1907 C CA . VAL A 1 237 ? -2.059 3.585 -9.109 1.00 77.12 237 VAL A CA 1
ATOM 1908 C C . VAL A 1 237 ? -1.659 4.517 -7.972 1.00 77.12 237 VAL A C 1
ATOM 1910 O O . VAL A 1 237 ? -2.404 4.647 -7.004 1.00 77.12 237 VAL A O 1
ATOM 1913 N N . GLU A 1 238 ? -0.533 5.214 -8.122 1.00 75.62 238 GLU A N 1
ATOM 1914 C CA . GLU A 1 238 ? -0.018 6.178 -7.145 1.00 75.62 238 GLU A CA 1
ATOM 1915 C C . GLU A 1 238 ? -1.034 7.296 -6.886 1.00 75.62 238 GLU A C 1
ATOM 1917 O O . GLU A 1 238 ? -1.513 7.453 -5.766 1.00 75.62 238 GLU A O 1
ATOM 1922 N N . THR A 1 239 ? -1.497 7.976 -7.938 1.00 83.00 239 THR A N 1
ATOM 1923 C CA . THR A 1 239 ? -2.510 9.036 -7.820 1.00 83.00 239 THR A CA 1
ATOM 1924 C C . THR A 1 239 ? -3.837 8.521 -7.256 1.00 83.00 239 THR A C 1
ATOM 1926 O O . THR A 1 239 ? -4.522 9.234 -6.520 1.00 83.00 239 THR A O 1
ATOM 1929 N N . LYS A 1 240 ? -4.239 7.287 -7.597 1.00 85.44 240 LYS A N 1
ATOM 1930 C CA . LYS A 1 240 ? -5.449 6.669 -7.038 1.00 85.44 240 LYS A CA 1
ATOM 1931 C C . LYS A 1 240 ? -5.297 6.436 -5.529 1.00 85.44 240 LYS A C 1
ATOM 1933 O O . LYS A 1 240 ? -6.202 6.786 -4.773 1.00 85.44 240 LYS A O 1
ATOM 1938 N N . LEU A 1 241 ? -4.161 5.885 -5.097 1.00 84.88 241 LEU A N 1
ATOM 1939 C CA . LEU A 1 241 ? -3.847 5.650 -3.687 1.00 84.88 241 LEU A CA 1
ATOM 1940 C C . LEU A 1 241 ? -3.759 6.952 -2.897 1.00 84.88 241 LEU A C 1
ATOM 1942 O O . LEU A 1 241 ? -4.347 7.028 -1.826 1.00 84.88 241 LEU A O 1
ATOM 1946 N N . GLU A 1 242 ? -3.106 7.985 -3.424 1.00 88.19 242 GLU A N 1
ATOM 1947 C CA . GLU A 1 242 ? -3.017 9.293 -2.765 1.00 88.19 242 GLU A CA 1
ATOM 1948 C C . GLU A 1 242 ? -4.396 9.917 -2.530 1.00 88.19 242 GLU A C 1
ATOM 1950 O O . GLU A 1 242 ? -4.671 10.407 -1.437 1.00 88.19 242 GLU A O 1
ATOM 1955 N N . ARG A 1 243 ? -5.298 9.858 -3.519 1.00 90.25 243 ARG A N 1
ATOM 1956 C CA . ARG A 1 243 ? -6.672 10.368 -3.368 1.00 90.25 243 ARG A CA 1
ATOM 1957 C C . ARG A 1 243 ? -7.446 9.619 -2.287 1.00 90.25 243 ARG A C 1
ATOM 1959 O O . ARG A 1 243 ? -8.097 10.248 -1.457 1.00 90.25 243 ARG A O 1
ATOM 1966 N N . MET A 1 244 ? -7.370 8.287 -2.283 1.00 90.44 244 MET A N 1
ATOM 1967 C CA . MET A 1 244 ? -8.003 7.471 -1.240 1.00 90.44 244 MET A CA 1
ATOM 1968 C C . MET A 1 244 ? -7.385 7.747 0.135 1.00 90.44 244 MET A C 1
ATOM 1970 O O . MET A 1 244 ? -8.104 7.846 1.128 1.00 90.44 244 MET A O 1
ATOM 1974 N N . HIS A 1 245 ? -6.064 7.934 0.186 1.00 91.69 245 HIS A N 1
ATOM 1975 C CA . HIS A 1 245 ? -5.339 8.230 1.413 1.00 91.69 245 HIS A CA 1
ATOM 1976 C C . HIS A 1 245 ? -5.758 9.572 2.000 1.00 91.69 245 HIS A C 1
ATOM 1978 O O . HIS A 1 245 ? -6.013 9.641 3.194 1.00 91.69 245 HIS A O 1
ATOM 1984 N N . GLN A 1 246 ? -5.893 10.611 1.175 1.00 93.62 246 GLN A N 1
ATOM 1985 C CA . GLN A 1 246 ? -6.369 11.927 1.607 1.00 93.62 246 GLN A CA 1
ATOM 1986 C C . GLN A 1 246 ? -7.766 11.857 2.227 1.00 93.62 246 GLN A C 1
ATOM 1988 O O . GLN A 1 246 ? -8.022 12.499 3.243 1.00 93.62 246 GLN A O 1
ATOM 1993 N N . GLU A 1 247 ? -8.664 11.061 1.646 1.00 91.75 247 GLU A N 1
ATOM 1994 C CA . GLU A 1 247 ? -10.019 10.912 2.174 1.00 91.75 247 GLU A CA 1
ATOM 1995 C C . GLU A 1 247 ? -10.034 10.145 3.504 1.00 91.75 247 GLU A C 1
ATOM 1997 O O . GLU A 1 247 ? -10.680 10.566 4.464 1.00 91.75 247 GLU A O 1
ATOM 2002 N N . VAL A 1 248 ? -9.259 9.063 3.602 1.00 90.44 248 VAL A N 1
ATOM 2003 C CA . VAL A 1 248 ? -9.053 8.323 4.857 1.00 90.44 248 VAL A CA 1
ATOM 2004 C C . VAL A 1 248 ? -8.403 9.204 5.927 1.00 90.44 248 VAL A C 1
ATOM 2006 O O . VAL A 1 248 ? -8.833 9.192 7.081 1.00 90.44 248 VAL A O 1
ATOM 2009 N N . ASP A 1 249 ? -7.413 10.014 5.550 1.00 92.94 249 ASP A N 1
ATOM 2010 C CA . ASP A 1 249 ? -6.724 10.942 6.443 1.00 92.94 249 ASP A CA 1
ATOM 2011 C C . ASP A 1 249 ? -7.668 12.016 6.989 1.00 92.94 249 ASP A C 1
ATOM 2013 O O . ASP A 1 249 ? -7.637 12.319 8.186 1.00 92.94 249 ASP A O 1
ATOM 2017 N N . ARG A 1 250 ? -8.557 12.534 6.132 1.00 92.12 250 ARG A N 1
ATOM 2018 C CA . ARG A 1 250 ? -9.618 13.475 6.500 1.00 92.12 250 ARG A CA 1
ATOM 2019 C C . ARG A 1 250 ? -10.580 12.858 7.512 1.00 92.12 250 ARG A C 1
ATOM 2021 O O . ARG A 1 250 ? -10.867 13.483 8.531 1.00 92.12 250 ARG A O 1
ATOM 2028 N N . ILE A 1 251 ? -11.053 11.634 7.261 1.00 89.75 251 ILE A N 1
ATOM 2029 C CA . ILE A 1 251 ? -11.967 10.928 8.173 1.00 89.75 251 ILE A CA 1
ATOM 2030 C C . ILE A 1 251 ? -11.291 10.694 9.529 1.00 89.75 251 ILE A C 1
ATOM 2032 O O . ILE A 1 251 ? -11.859 11.043 10.562 1.00 89.75 251 ILE A O 1
ATOM 2036 N N . MET A 1 252 ? -10.062 10.170 9.549 1.00 89.69 252 MET A N 1
ATOM 2037 C CA . MET A 1 252 ? -9.331 9.960 10.803 1.00 89.69 252 MET A CA 1
ATOM 2038 C C . MET A 1 252 ? -9.012 11.271 11.528 1.00 89.69 252 MET A C 1
ATOM 2040 O O . MET A 1 252 ? -9.075 11.315 12.752 1.00 89.69 252 MET A O 1
ATOM 2044 N N . GLY A 1 253 ? -8.704 12.346 10.798 1.00 90.62 253 GLY A N 1
ATOM 2045 C CA . GLY A 1 253 ? -8.503 13.677 11.370 1.00 90.62 253 GLY A CA 1
ATOM 2046 C C . GLY A 1 253 ? -9.751 14.200 12.081 1.00 90.62 253 GLY A C 1
ATOM 2047 O O . GLY A 1 253 ? -9.657 14.650 13.219 1.00 90.62 253 GLY A O 1
ATOM 2048 N N . ASN A 1 254 ? -10.925 14.063 11.457 1.00 88.69 254 ASN A N 1
ATOM 2049 C CA . ASN A 1 254 ? -12.199 14.421 12.087 1.00 88.69 254 ASN A CA 1
ATOM 2050 C C . ASN A 1 254 ? -12.432 13.618 13.371 1.00 88.69 254 ASN A C 1
ATOM 2052 O O . ASN A 1 254 ? -12.788 14.193 14.396 1.00 88.69 254 ASN A O 1
ATOM 2056 N N . ILE A 1 255 ? -12.171 12.307 13.332 1.00 86.38 255 ILE A N 1
ATOM 2057 C CA . ILE A 1 255 ? -12.315 11.435 14.500 1.00 86.38 255 ILE A CA 1
ATOM 2058 C C . ILE A 1 255 ? -11.395 11.898 15.632 1.00 86.38 255 ILE A C 1
ATOM 2060 O O . ILE A 1 255 ? -11.859 12.045 16.759 1.00 86.38 255 ILE A O 1
ATOM 2064 N N . ILE A 1 256 ? -10.112 12.141 15.356 1.00 88.50 256 ILE A N 1
ATOM 2065 C CA . ILE A 1 256 ? -9.148 12.582 16.373 1.00 88.50 256 ILE A CA 1
ATOM 2066 C C . ILE A 1 256 ? -9.587 13.911 17.000 1.00 88.50 256 ILE A C 1
ATOM 2068 O O . ILE A 1 256 ? -9.651 14.002 18.225 1.00 88.50 256 ILE A O 1
ATOM 2072 N N . ASN A 1 257 ? -9.970 14.897 16.183 1.00 88.56 257 ASN A N 1
ATOM 2073 C CA . ASN A 1 257 ? -10.428 16.203 16.669 1.00 88.56 257 ASN A CA 1
ATOM 2074 C C . ASN A 1 257 ? -11.643 16.073 17.600 1.00 88.56 257 ASN A C 1
ATOM 2076 O O . ASN A 1 257 ? -11.685 16.684 18.664 1.00 88.56 257 ASN A O 1
ATOM 2080 N N . GLU A 1 258 ? -12.611 15.224 17.249 1.00 85.75 258 GLU A N 1
ATOM 2081 C CA . GLU A 1 258 ? -13.785 14.982 18.091 1.00 85.75 258 GLU A CA 1
ATOM 2082 C C . GLU A 1 258 ? -13.426 14.351 19.448 1.00 85.75 258 GLU A C 1
ATOM 2084 O O . GLU A 1 258 ? -14.072 14.666 20.449 1.00 85.75 258 GLU A O 1
ATOM 2089 N N . HIS A 1 259 ? -12.404 13.485 19.519 1.00 86.62 259 HIS A N 1
ATOM 2090 C CA . HIS A 1 259 ? -11.938 12.923 20.798 1.00 86.62 259 HIS A CA 1
ATOM 2091 C C . HIS A 1 259 ? -11.246 13.992 21.653 1.00 86.62 259 HIS A C 1
ATOM 2093 O O . HIS A 1 259 ? -11.464 14.051 22.866 1.00 86.62 259 HIS A O 1
ATOM 2099 N N . GLU A 1 260 ? -10.462 14.883 21.037 1.00 83.88 260 GLU A N 1
ATOM 2100 C CA . GLU A 1 260 ? -9.845 16.011 21.742 1.00 83.88 260 GLU A CA 1
ATOM 2101 C C . GLU A 1 260 ? -10.897 16.985 22.307 1.00 83.88 260 GLU A C 1
ATOM 2103 O O . GLU A 1 260 ? -10.802 17.393 23.470 1.00 83.88 260 GLU A O 1
ATOM 2108 N N . GLU A 1 261 ? -11.947 17.294 21.539 1.00 84.00 261 GLU A N 1
ATOM 2109 C CA . GLU A 1 261 ? -13.072 18.138 21.972 1.00 84.00 261 GLU A CA 1
ATOM 2110 C C . GLU A 1 261 ? -13.900 17.493 23.100 1.00 84.00 261 GLU A C 1
ATOM 2112 O O . GLU A 1 261 ? -14.262 18.154 24.084 1.00 84.00 261 GLU A O 1
ATOM 2117 N N . GLN A 1 262 ? -14.178 16.188 23.002 1.00 77.69 262 GLN A N 1
ATOM 2118 C CA . GLN A 1 262 ? -14.896 15.439 24.041 1.00 77.69 262 GLN A CA 1
ATOM 2119 C C . GLN A 1 262 ? -14.101 15.396 25.350 1.00 77.69 262 GLN A C 1
ATOM 2121 O O . GLN A 1 262 ? -14.630 15.709 26.415 1.00 77.69 262 GLN A O 1
ATOM 2126 N N . LYS A 1 263 ? -12.792 15.142 25.287 1.00 74.75 263 LYS A N 1
ATOM 2127 C CA . LYS A 1 263 ? -11.921 15.150 26.472 1.00 74.75 263 LYS A CA 1
ATOM 2128 C C . LYS A 1 263 ? -11.855 16.531 27.144 1.00 74.75 263 LYS A C 1
ATOM 2130 O O . LYS A 1 263 ? -11.771 16.626 28.371 1.00 74.75 263 LYS A O 1
ATOM 2135 N N . ALA A 1 264 ? -11.915 17.617 26.368 1.00 71.19 264 ALA A N 1
ATOM 2136 C CA . ALA A 1 264 ? -11.962 18.981 26.901 1.00 71.19 264 ALA A CA 1
ATOM 2137 C C . ALA A 1 264 ? -13.284 19.299 27.631 1.00 71.19 264 ALA A C 1
ATOM 2139 O O . ALA A 1 264 ? -13.296 20.101 28.570 1.00 71.19 264 ALA A O 1
ATOM 2140 N N . THR A 1 265 ? -14.387 18.663 27.227 1.00 66.31 265 THR A N 1
ATOM 2141 C CA . THR A 1 265 ? -15.714 18.839 27.838 1.00 66.31 265 THR A CA 1
ATOM 2142 C C . THR A 1 265 ? -15.952 17.907 29.033 1.00 66.31 265 THR A C 1
ATOM 2144 O O . THR A 1 265 ? -16.573 18.330 30.007 1.00 66.31 265 THR A O 1
ATOM 2147 N N . GLU A 1 266 ? -15.378 16.702 29.034 1.00 62.12 266 GLU A N 1
ATOM 2148 C CA . GLU A 1 266 ? -15.489 15.708 30.118 1.00 62.12 266 GLU A CA 1
ATOM 2149 C C . GLU A 1 266 ? -14.758 16.094 31.406 1.00 62.12 266 GLU A C 1
ATOM 2151 O O . GLU A 1 266 ? -15.227 15.755 32.486 1.00 62.12 266 GLU A O 1
ATOM 2156 N N . LYS A 1 267 ? -13.700 16.919 31.354 1.00 55.75 267 LYS A N 1
ATOM 2157 C CA . LYS A 1 267 ? -13.082 17.498 32.571 1.00 55.75 267 LYS A CA 1
ATOM 2158 C C . LYS A 1 267 ? -14.063 18.302 33.453 1.00 55.75 267 LYS A C 1
ATOM 2160 O O . LYS A 1 267 ? -13.674 18.727 34.538 1.00 55.75 267 LYS A O 1
ATOM 2165 N N . LYS A 1 268 ? -15.300 18.548 32.997 1.00 51.62 268 LYS A N 1
ATOM 2166 C CA . LYS A 1 268 ? -16.356 19.268 33.727 1.00 51.62 268 LYS A CA 1
ATOM 2167 C C . LYS A 1 268 ? -17.467 18.379 34.309 1.00 51.62 268 LYS A C 1
ATOM 2169 O O . LYS A 1 268 ? -18.227 18.898 35.119 1.00 51.62 268 LYS A O 1
ATOM 2174 N N . ASN A 1 269 ? -17.568 17.097 33.943 1.00 47.72 269 ASN A N 1
ATOM 2175 C CA . ASN A 1 269 ? -18.612 16.179 34.424 1.00 47.72 269 ASN A CA 1
ATOM 2176 C C . ASN A 1 269 ? -17.981 14.888 34.983 1.00 47.72 269 ASN A C 1
ATOM 2178 O O . ASN A 1 269 ? -17.109 14.308 34.352 1.00 47.72 269 ASN A O 1
ATOM 2182 N N . GLU A 1 270 ? -18.434 14.424 36.152 1.00 48.25 270 GLU A N 1
ATOM 2183 C CA . GLU A 1 270 ? -17.856 13.276 36.885 1.00 48.25 270 GLU A CA 1
ATOM 2184 C C . GLU A 1 270 ? -18.132 11.887 36.268 1.00 48.25 270 GLU A C 1
ATOM 2186 O O . GLU A 1 270 ? -17.624 10.891 36.779 1.00 48.25 270 GLU A O 1
ATOM 2191 N N . ASP A 1 271 ? -18.886 11.794 35.170 1.00 48.03 271 ASP A N 1
ATOM 2192 C CA . ASP A 1 271 ? -19.204 10.516 34.522 1.00 48.03 271 ASP A CA 1
ATOM 2193 C C . ASP A 1 271 ? -18.275 10.292 33.315 1.00 48.03 271 ASP A C 1
ATOM 2195 O O . ASP A 1 271 ? -18.560 10.697 32.185 1.00 48.03 271 ASP A O 1
ATOM 2199 N N . ALA A 1 272 ? -17.093 9.729 33.579 1.00 57.41 272 ALA A N 1
ATOM 2200 C CA . ALA A 1 272 ? -16.072 9.489 32.562 1.00 57.41 272 ALA A CA 1
ATOM 2201 C C . ALA A 1 272 ? -16.507 8.356 31.619 1.00 57.41 272 ALA A C 1
ATOM 2203 O O . ALA A 1 272 ? -16.724 7.220 32.053 1.00 57.41 272 ALA A O 1
ATOM 2204 N N . ARG A 1 273 ? -16.606 8.647 30.313 1.00 70.44 273 ARG A N 1
ATOM 2205 C CA . ARG A 1 273 ? -16.866 7.619 29.297 1.00 70.44 273 ARG A CA 1
ATOM 2206 C C . ARG A 1 273 ? -15.769 6.553 29.314 1.00 70.44 273 ARG A C 1
ATOM 2208 O O . ARG A 1 273 ? -14.621 6.823 29.664 1.00 70.44 273 ARG A O 1
ATOM 2215 N N . ALA A 1 274 ? -16.119 5.340 28.891 1.00 70.50 274 ALA A N 1
ATOM 2216 C CA . ALA A 1 274 ? -15.128 4.296 28.677 1.00 70.50 274 ALA A CA 1
ATOM 2217 C C . ALA A 1 274 ? -14.130 4.747 27.599 1.00 70.50 274 ALA A C 1
ATOM 2219 O O . ALA A 1 274 ? -14.528 5.078 26.485 1.00 70.50 274 ALA A O 1
ATOM 2220 N N . GLU A 1 275 ? -12.853 4.766 27.967 1.00 80.19 275 GLU A N 1
ATOM 2221 C CA . GLU A 1 275 ? -11.749 5.183 27.106 1.00 80.19 275 GLU A CA 1
ATOM 2222 C C . GLU A 1 275 ? -11.567 4.213 25.929 1.00 80.19 275 GLU A C 1
ATOM 2224 O O . GLU A 1 275 ? -11.433 3.006 26.156 1.00 80.19 275 GLU A O 1
ATOM 2229 N N . ASP A 1 276 ? -11.513 4.724 24.700 1.00 85.69 276 ASP A N 1
ATOM 2230 C CA . ASP A 1 276 ? -11.232 3.936 23.490 1.00 85.69 276 ASP A CA 1
ATOM 2231 C C . ASP A 1 276 ? -9.735 3.945 23.107 1.00 85.69 276 ASP A C 1
ATOM 2233 O O . ASP A 1 276 ? -8.886 4.486 23.820 1.00 85.69 276 ASP A O 1
ATOM 2237 N N . LEU A 1 277 ? -9.363 3.261 22.016 1.00 85.75 277 LEU A N 1
ATOM 2238 C CA . LEU A 1 277 ? -7.949 3.133 21.631 1.00 85.75 277 LEU A CA 1
ATOM 2239 C C . LEU A 1 277 ? -7.348 4.462 21.153 1.00 85.75 277 LEU A C 1
ATOM 2241 O O . LEU A 1 277 ? -6.150 4.684 21.347 1.00 85.75 277 LEU A O 1
ATOM 2245 N N . VAL A 1 278 ? -8.155 5.343 20.550 1.00 88.38 278 VAL A N 1
ATOM 2246 C CA . VAL A 1 278 ? -7.707 6.683 20.145 1.00 88.38 278 VAL A CA 1
ATOM 2247 C C . VAL A 1 278 ? -7.365 7.509 21.377 1.00 88.38 278 VAL A C 1
ATOM 2249 O O . VAL A 1 278 ? -6.296 8.120 21.417 1.00 88.38 278 VAL A O 1
ATOM 2252 N N . ASP A 1 279 ? -8.212 7.476 22.406 1.00 88.38 279 ASP A N 1
ATOM 2253 C CA . ASP A 1 279 ? -7.968 8.192 23.660 1.00 88.38 279 ASP A CA 1
ATOM 2254 C C . ASP A 1 279 ? -6.647 7.763 24.329 1.00 88.38 279 ASP A C 1
ATOM 2256 O O . ASP A 1 279 ? -5.856 8.617 24.748 1.00 88.38 279 ASP A O 1
ATOM 2260 N N . VAL A 1 280 ? -6.373 6.451 24.367 1.00 86.81 280 VAL A N 1
ATOM 2261 C CA . VAL A 1 280 ? -5.124 5.894 24.916 1.00 86.81 280 VAL A CA 1
ATOM 2262 C C . VAL A 1 280 ? -3.914 6.408 24.137 1.00 86.81 280 VAL A C 1
ATOM 2264 O O . VAL A 1 280 ? -2.949 6.888 24.731 1.00 86.81 280 VAL A O 1
ATOM 2267 N N . LEU A 1 281 ? -3.956 6.346 22.804 1.00 88.06 281 LEU A N 1
ATOM 2268 C CA . LEU A 1 281 ? -2.862 6.811 21.948 1.00 88.06 281 LEU A CA 1
ATOM 2269 C C . LEU A 1 281 ? -2.632 8.327 22.068 1.00 88.06 281 LEU A C 1
ATOM 2271 O O . LEU A 1 281 ? -1.484 8.778 22.099 1.00 88.06 281 LEU A O 1
ATOM 2275 N N . LEU A 1 282 ? -3.702 9.116 22.203 1.00 87.38 282 LEU A N 1
ATOM 2276 C CA . LEU A 1 282 ? -3.616 10.563 22.410 1.00 87.38 282 LEU A CA 1
ATOM 2277 C C . LEU A 1 282 ? -2.983 10.931 23.758 1.00 87.38 282 LEU A C 1
ATOM 2279 O O . LEU A 1 282 ? -2.287 11.944 23.834 1.00 87.38 282 LEU A O 1
ATOM 2283 N N . LYS A 1 283 ? -3.155 10.123 24.815 1.00 85.75 283 LYS A N 1
ATOM 2284 C CA . LYS A 1 283 ? -2.423 10.328 26.081 1.00 85.75 283 LYS A CA 1
ATOM 2285 C C . LYS A 1 283 ? -0.911 10.249 25.871 1.00 85.75 283 LYS A C 1
ATOM 2287 O O . LYS A 1 283 ? -0.201 11.150 26.306 1.00 85.75 283 LYS A O 1
ATOM 2292 N N . PHE A 1 284 ? -0.423 9.259 25.120 1.00 81.31 284 PHE A N 1
ATOM 2293 C CA . PHE A 1 284 ? 1.007 9.142 24.802 1.00 81.31 284 PHE A CA 1
ATOM 2294 C C . PHE A 1 284 ? 1.530 10.296 23.934 1.00 81.31 284 PHE A C 1
ATOM 2296 O O . PHE A 1 284 ? 2.678 10.704 24.102 1.00 81.31 284 PHE A O 1
ATOM 2303 N N . HIS A 1 285 ? 0.702 10.862 23.049 1.00 81.62 285 HIS A N 1
ATOM 2304 C CA . HIS A 1 285 ? 1.048 12.087 22.318 1.00 81.62 285 HIS A CA 1
ATOM 2305 C C . HIS A 1 285 ? 1.192 13.296 23.260 1.00 81.62 285 HIS A C 1
ATOM 2307 O O . HIS A 1 285 ? 2.177 14.029 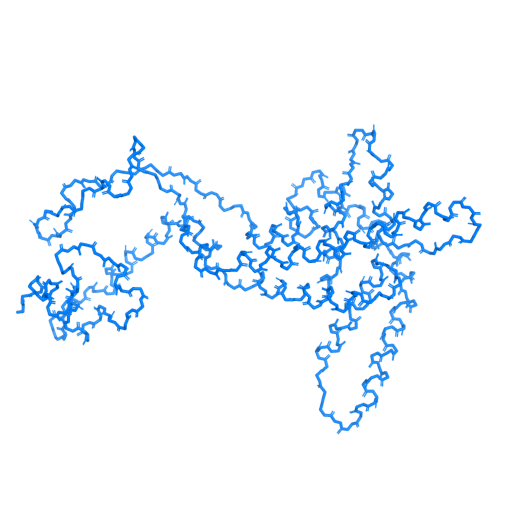23.190 1.00 81.62 285 HIS A O 1
ATOM 2313 N N . GLN A 1 286 ? 0.241 13.485 24.178 1.00 75.19 286 GLN A N 1
ATOM 2314 C CA . GLN A 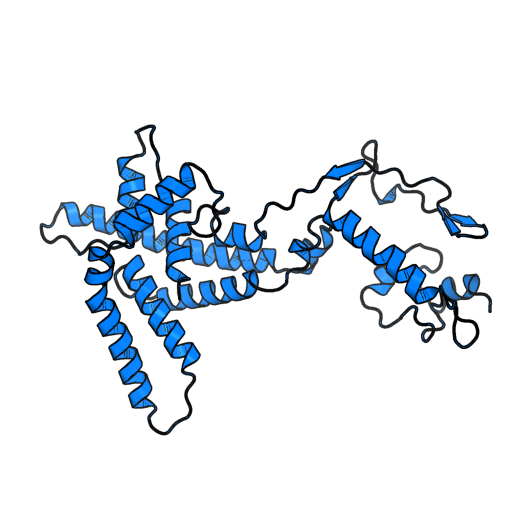1 286 ? 0.151 14.674 25.034 1.00 75.19 286 GLN A CA 1
ATOM 2315 C C . GLN A 1 286 ? 1.120 14.648 26.232 1.00 75.19 286 GLN A C 1
ATOM 2317 O O . GLN A 1 286 ? 1.704 15.677 26.562 1.00 75.19 286 GLN A O 1
ATOM 2322 N N . GLU A 1 287 ? 1.315 13.497 26.879 1.00 67.00 287 GLU A N 1
ATOM 2323 C CA . GLU A 1 287 ? 2.096 13.374 28.125 1.00 67.00 287 GLU A CA 1
ATOM 2324 C C . GLU A 1 287 ? 3.615 13.403 27.898 1.00 67.00 287 GLU A C 1
ATOM 2326 O O . GLU A 1 287 ? 4.356 13.831 28.777 1.00 67.00 287 GLU A O 1
ATOM 2331 N N . HIS A 1 288 ? 4.081 13.019 26.705 1.00 61.38 288 HIS A N 1
ATOM 2332 C CA . HIS A 1 288 ? 5.511 12.890 26.392 1.00 61.38 288 HIS A CA 1
ATOM 2333 C C . HIS A 1 288 ? 6.009 13.938 25.386 1.00 61.38 288 HIS A C 1
ATOM 2335 O O . HIS A 1 288 ? 7.146 13.877 24.929 1.00 61.38 288 HIS A O 1
ATOM 2341 N N . SER A 1 289 ? 5.191 14.942 25.051 1.00 54.22 289 SER A N 1
ATOM 2342 C CA . SER A 1 289 ? 5.588 16.039 24.150 1.00 54.22 289 SER A CA 1
ATOM 2343 C C . SER A 1 289 ? 6.716 16.931 24.707 1.00 54.22 289 SER A C 1
ATOM 2345 O O . SER A 1 289 ? 7.234 17.776 23.979 1.00 54.22 289 SER A O 1
ATOM 2347 N N . GLY A 1 290 ? 7.104 16.761 25.979 1.00 50.12 290 GLY A N 1
ATOM 2348 C CA . GLY A 1 290 ? 8.169 17.526 26.638 1.00 50.12 290 GLY A CA 1
ATOM 2349 C C . GLY A 1 290 ? 9.314 16.706 27.243 1.00 50.12 290 GLY A C 1
ATOM 2350 O O . GLY A 1 290 ? 10.279 17.317 27.695 1.00 50.12 290 GLY A O 1
ATOM 2351 N N . ASP A 1 291 ? 9.235 15.369 27.253 1.00 53.38 291 ASP A N 1
ATOM 2352 C CA . ASP A 1 291 ? 10.260 14.503 27.852 1.00 53.38 291 ASP A CA 1
ATOM 2353 C C . ASP A 1 291 ? 10.982 13.699 26.761 1.00 53.38 291 ASP A C 1
ATOM 2355 O O . ASP A 1 291 ? 10.363 13.174 25.837 1.00 53.38 291 ASP A O 1
ATOM 2359 N N . ASN A 1 292 ? 12.310 13.626 26.835 1.00 55.69 292 ASN A N 1
ATOM 2360 C CA . ASN A 1 292 ? 13.193 13.180 25.744 1.00 55.69 292 ASN A CA 1
ATOM 2361 C C . ASN A 1 292 ? 13.115 11.665 25.425 1.00 55.69 292 ASN A C 1
ATOM 2363 O O . ASN A 1 292 ? 13.965 11.153 24.693 1.00 55.69 292 ASN A O 1
ATOM 2367 N N . GLU A 1 293 ? 12.156 10.926 25.994 1.00 62.56 293 GLU A N 1
ATOM 2368 C CA . GLU A 1 293 ? 12.194 9.461 26.035 1.00 62.56 293 GLU A CA 1
ATOM 2369 C C . GLU A 1 293 ? 11.443 8.781 24.870 1.00 62.56 293 GLU A C 1
ATOM 2371 O O . GLU A 1 293 ? 11.995 7.832 24.307 1.00 62.56 293 GLU A O 1
ATOM 2376 N N . PHE A 1 294 ? 10.266 9.281 24.442 1.00 71.88 294 PHE A N 1
ATOM 2377 C CA . PHE A 1 294 ? 9.516 8.866 23.229 1.00 71.88 294 PHE A CA 1
ATOM 2378 C C . PHE A 1 294 ? 8.145 9.558 23.141 1.00 71.88 294 PHE A C 1
ATOM 2380 O O . PHE A 1 294 ? 7.382 9.501 24.099 1.00 71.88 294 PHE A O 1
ATOM 2387 N N . SER A 1 295 ? 7.776 10.126 21.987 1.00 79.69 295 SER A N 1
ATOM 2388 C CA . SER A 1 295 ? 6.432 10.678 21.749 1.00 79.69 295 SER A CA 1
ATOM 2389 C C . SER A 1 295 ? 5.854 10.208 20.413 1.00 79.69 295 SER A C 1
ATOM 2391 O O . SER A 1 295 ? 6.565 10.065 19.416 1.00 79.69 295 SER A O 1
ATOM 2393 N N . LEU A 1 296 ? 4.547 9.934 20.394 1.00 85.81 296 LEU A N 1
ATOM 2394 C CA . LEU A 1 296 ? 3.818 9.616 19.166 1.00 85.81 296 LEU A CA 1
ATOM 2395 C C . LEU A 1 296 ? 3.362 10.909 18.502 1.00 85.81 296 LEU A C 1
ATOM 2397 O O . LEU A 1 296 ? 2.871 11.797 19.185 1.00 85.81 296 LEU A O 1
ATOM 2401 N N . THR A 1 297 ? 3.475 11.016 17.182 1.00 90.62 297 THR A N 1
ATOM 2402 C CA . THR A 1 297 ? 2.833 12.088 16.402 1.00 90.62 297 THR A CA 1
ATOM 2403 C C . THR A 1 297 ? 1.409 11.693 16.005 1.00 90.62 297 THR A C 1
ATOM 2405 O O . THR A 1 297 ? 1.070 10.510 15.999 1.00 90.62 297 THR A O 1
ATOM 2408 N N . ILE A 1 298 ? 0.585 12.660 15.588 1.00 90.06 298 ILE A N 1
ATOM 2409 C CA . ILE A 1 298 ? -0.754 12.383 15.036 1.00 90.06 298 ILE A CA 1
ATOM 2410 C C . ILE A 1 298 ? -0.687 11.413 13.847 1.00 90.06 298 ILE A C 1
ATOM 2412 O O . ILE A 1 298 ? -1.510 10.506 13.756 1.00 90.06 298 ILE A O 1
ATOM 2416 N N . SER A 1 299 ? 0.318 11.541 12.976 1.00 91.50 299 SER A N 1
ATOM 2417 C CA . SER A 1 299 ? 0.525 10.599 11.868 1.00 91.50 299 SER A CA 1
ATOM 2418 C C . SER A 1 299 ? 0.803 9.178 12.364 1.00 91.50 299 SER A C 1
ATOM 2420 O O . SER A 1 299 ? 0.265 8.232 11.800 1.00 91.50 299 SER A O 1
ATOM 2422 N N . ASN A 1 300 ? 1.560 9.012 13.456 1.00 92.00 300 ASN A N 1
ATOM 2423 C CA . ASN A 1 300 ? 1.792 7.688 14.046 1.00 92.00 300 ASN A CA 1
ATOM 2424 C C . ASN A 1 300 ? 0.506 7.097 14.631 1.00 92.00 300 ASN A C 1
ATOM 2426 O O . ASN A 1 300 ? 0.245 5.910 14.467 1.00 92.00 300 ASN A O 1
ATOM 2430 N N . ILE A 1 301 ? -0.321 7.919 15.284 1.00 91.38 301 ILE A N 1
ATOM 2431 C CA . ILE A 1 301 ? -1.626 7.482 15.798 1.00 91.38 301 ILE A CA 1
ATOM 2432 C C . ILE A 1 301 ? -2.508 6.994 14.646 1.00 91.38 301 ILE A C 1
ATOM 2434 O O . ILE A 1 301 ? -3.046 5.889 14.710 1.00 91.38 301 ILE A O 1
ATOM 2438 N N . LYS A 1 302 ? -2.606 7.780 13.567 1.00 92.69 302 LYS A N 1
ATOM 2439 C CA . LYS A 1 302 ? -3.347 7.400 12.359 1.00 92.69 302 LYS A CA 1
ATOM 2440 C C . LYS A 1 302 ? -2.809 6.100 11.754 1.00 92.69 302 LYS A C 1
ATOM 2442 O O . LYS A 1 302 ? -3.605 5.236 11.409 1.00 92.69 302 LYS A O 1
ATOM 2447 N N . ALA A 1 303 ? -1.490 5.912 11.703 1.00 92.25 303 ALA A N 1
ATOM 2448 C CA . ALA A 1 303 ? -0.864 4.681 11.218 1.00 92.25 303 ALA A CA 1
ATOM 2449 C C . ALA A 1 303 ? -1.272 3.441 12.036 1.00 92.25 303 ALA A C 1
ATOM 2451 O O . ALA A 1 303 ? -1.647 2.417 11.472 1.00 92.25 303 ALA A O 1
ATOM 2452 N N . VAL A 1 304 ? -1.280 3.545 13.368 1.00 90.56 304 VAL A N 1
ATOM 2453 C CA . VAL A 1 304 ? -1.677 2.443 14.265 1.00 90.56 304 VAL A CA 1
ATOM 2454 C C . VAL A 1 304 ? -3.161 2.115 14.133 1.00 90.56 304 VAL A C 1
ATOM 2456 O O . VAL A 1 304 ? -3.536 0.948 14.056 1.00 90.56 304 VAL A O 1
ATOM 2459 N N . ILE A 1 305 ? -4.016 3.137 14.093 1.00 87.94 305 ILE A N 1
ATOM 2460 C CA . ILE A 1 305 ? -5.455 2.977 13.850 1.00 87.94 305 ILE A CA 1
ATOM 2461 C C . ILE A 1 305 ? -5.689 2.255 12.524 1.00 87.94 305 ILE A C 1
ATOM 2463 O O . ILE A 1 305 ? -6.524 1.351 12.428 1.00 87.94 305 ILE A O 1
ATOM 2467 N N . MET A 1 306 ? -4.933 2.657 11.505 1.00 88.31 306 MET A N 1
ATOM 2468 C CA . MET A 1 306 ? -5.008 2.088 10.179 1.00 88.31 306 MET A CA 1
ATOM 2469 C C . MET A 1 306 ? -4.674 0.587 10.211 1.00 88.31 306 MET A C 1
ATOM 2471 O O . MET A 1 306 ? -5.446 -0.218 9.691 1.00 88.31 306 MET A O 1
ATOM 2475 N N . ASP A 1 307 ? -3.621 0.177 10.917 1.00 87.44 307 ASP A N 1
ATOM 2476 C CA . ASP A 1 307 ? -3.310 -1.244 11.118 1.00 87.44 307 ASP A CA 1
ATOM 2477 C C . ASP A 1 307 ? -4.420 -1.997 11.847 1.00 87.44 307 ASP A C 1
ATOM 2479 O O . ASP A 1 307 ? -4.856 -3.051 11.387 1.00 87.44 307 ASP A O 1
ATOM 2483 N N . LEU A 1 308 ? -4.925 -1.445 12.953 1.00 82.06 308 LEU A N 1
ATOM 2484 C CA . LEU A 1 308 ? -5.973 -2.082 13.754 1.00 82.06 308 LEU A CA 1
ATOM 2485 C C . LEU A 1 308 ? -7.250 -2.327 12.951 1.00 82.06 308 LEU A C 1
ATOM 2487 O O . LEU A 1 308 ? -7.900 -3.360 13.113 1.00 82.06 308 LEU A O 1
ATOM 2491 N N . SER A 1 309 ? -7.589 -1.400 12.057 1.00 74.44 309 SER A N 1
ATOM 2492 C CA . SER A 1 309 ? -8.748 -1.548 11.183 1.00 74.44 309 SER A CA 1
ATOM 2493 C C . SER A 1 309 ? -8.583 -2.641 10.122 1.00 74.44 309 SER A C 1
ATOM 2495 O O . SER A 1 309 ? -9.584 -3.075 9.572 1.00 74.44 309 SER A O 1
ATOM 2497 N N . ARG A 1 310 ? -7.361 -3.123 9.852 1.00 71.44 310 ARG A N 1
ATOM 2498 C CA . ARG A 1 310 ? -7.062 -4.151 8.836 1.00 71.44 310 ARG A CA 1
ATOM 2499 C C . ARG A 1 310 ? -6.790 -5.546 9.399 1.00 71.44 310 ARG A C 1
ATOM 2501 O O . ARG A 1 310 ? -6.509 -6.454 8.626 1.00 71.44 310 ARG A O 1
ATOM 2508 N N . LEU A 1 311 ? -6.829 -5.739 10.717 1.00 62.88 311 LEU A N 1
ATOM 2509 C CA . LEU A 1 311 ? -6.440 -7.002 11.369 1.00 62.88 311 LEU A CA 1
ATOM 2510 C C . LEU A 1 311 ? -7.404 -8.192 11.138 1.00 62.88 311 LEU A C 1
ATOM 2512 O O . LEU A 1 311 ? -7.276 -9.211 11.818 1.00 62.88 311 LEU A O 1
ATOM 2516 N N . THR A 1 312 ? -8.363 -8.085 10.217 1.00 48.44 312 THR A N 1
ATOM 2517 C CA . THR A 1 312 ? -9.443 -9.062 9.990 1.00 48.44 312 THR A CA 1
ATOM 2518 C C . THR A 1 312 ? -9.692 -9.286 8.511 1.00 48.44 312 THR A C 1
ATOM 2520 O O . THR A 1 312 ? -9.780 -10.465 8.109 1.00 48.44 312 THR A O 1
#

pLDDT: mean 83.0, std 9.74, range [47.72, 96.31]

Organism: Fagus sylvatica (NCBI:txid28930)

InterPro domains:
  IPR001128 Cytochrome P450 [PF00067] (1-90)
  IPR001128 Cytochrome P450 [PF00067] (116-308)
  IPR002401 Cytochrome P450, E-class, group I [PR00463] (2-26)
  IPR002401 Cytochrome P450, E-class, group I [PR00463] (38-48)
  IPR002401 Cytochrome P450, E-class, group I [PR00463] (48-71)
  IPR017972 Cytochrome P450, conserved site [PS00086] (41-50)
  IPR036396 Cytochrome P450 superfamily [G3DSA:1.10.630.10] (1-98)
  IPR036396 Cytochrome P450 superfamily [G3DSA:1.10.630.10] (102-309)
  IPR036396 Cytochrome P450 superfamily [SSF48264] (1-101)
  IPR036396 Cytochrome P450 superfamily [SSF48264] (109-308)
  IPR052306 Cytochrome P450 71D [PTHR47953] (108-308)

Sequence (312 aa):
MNVWAIGRDPKHWTEAEKFYPERFLDSSIDYKGTNFEYIPFGSGRRMCPGITFGIANVELPLALFLYHFDWKLPNGMKNEELDMTEVFGITVRRKDDLQLIPFAYHPLPTSLAIKILTYDSTDIVFAPYGNYWRQLRKICTLELLSPKRVESCQPIREEELSTAINWIASKAGSTINLTENIFTTAYGITSRAAFGKKRKDQETFISIVKEMSEVAAGFNITDVFPSVKLFHLISGVETKLERMHQEVDRIMGNIINEHEEQKATEKKNEDARAEDLVDVLLKFHQEHSGDNEFSLTISNIKAVIMDLSRLT

Secondary structure (DSSP, 8-state):
--HHHHTT-TTT-TTTTS--GGGGTT----SSSS-TT--TT--GGGS-TTHHHHHHHHHHHHHHHHHHEEEE-GGG--GGG---PEEPSSS-EESS----EEEE----SS-HHHHHHTTTT-STTTSPTTHHHHHHHHHIIIIISSHHHHHHTHHHHHHHHHHHHHHHHHTTTS---HHHHHHHHHHHHHHHHHHSS--TTHHHHHHHHHHHHHHHHS--HHHH-TT-HHHHHHH-HHHHHHHHHHHHHHHHHHHHHHHHHHHHHHTTSS-PPPP-HHHHHHHHHHHSTTSTT----HHHHHHHHHHHHT--